Protein AF-A0A2S6QU63-F1 (afdb_monomer_lite)

Secondary structure (DSSP, 8-state):
-HHHHHHHHHHHTTSTTGGGGGGGGG---HHHHHHHHHHTTTTS-HHHHHHHHHHHHHHHHHHHHHHHHHS--S--HHHHHHHHHHHHHHHHHHHHT---HHHHHHHHHHHHHHHHHTTS-THHHHHHHHHHS--S-SS-HHHHHHHHHHHHHHHHTT--TTPPTT-SHHHHHHHHHHHHHHHHHS-HHHHHHHHHHHHIIIIIHHHHHHHHS-----HHHHHHHHH-HHHHHHHHIIIIIHHHHHHHHHHHHHHTTS--PPTT--HHHHHHHHHHTT--HHHHHHHHHHHTTT-GGGHHHHHHHHHHHHHHHHHHHHHHHHHH---TT--

Foldseek 3Di:
DVQLLVLLCVLCVVPPLLNLLSLLQQAADLVVLVVLVVVCVQQDDVLLNVVLNVVRVVSVVVSLVCCQPSLFADFDVVLVVVLVVLLVVLQVCLVVVPQDLVSLVVSLVSSLVSSNVRRTDSVVSVVSSLVSFHQDAQADPVRLVVQLVVLVVVLVVVDDPPDDQPPDPVSVVSVVSNVVSVVRRGGSSVVCCVVVVVCCSPPVVVVLCVVQLDADPDPVLVVLLVPDSLLVSSLCSLQPRQLVVQLVVQVVCVVVVVDDRPPPDDSLSSSLSSLSRSLRRSVSSVSLCSSCVVPVSCNNSNSNSNVVNNVVSSVVSSVSSVVPGDRPPPD

Sequence (331 aa):
MIVPVFIYWCFTRQTPGALNGWAIPMATDTAFAIGVLAILASRVSISVGVFLTALAIFDDIGAIVIVAFFYGGDLNLSMLLCAALVVVIMYAFNIVGLRQSWFFGISAILLWLCVHESGLHATLAGLLAALTIPAKTRISQTGLVTTMRSLLLSFEQRIKLDGKILESHEQHVLTEDMKLSVRAASTPLQRWEESLINPIAIVVLPLFVLFNAGVSFSGEALELAFDSSVTWGIFAGLVIGKPLGIVLFCAIGMWSRIGVLPAHISKSEVVAVGFLAGIGFTMSTFITSLSFEYYPEHIEPAKLGVLLASFTAAMIALGFLSLTSRNPNVN

Radius of gyration: 24.27 Å; chains: 1; bounding box: 57×61×76 Å

Structure (mmCIF, N/CA/C/O backbone):
data_AF-A0A2S6QU63-F1
#
_entry.id   AF-A0A2S6QU63-F1
#
loop_
_atom_site.group_PDB
_atom_site.id
_atom_site.type_symbol
_atom_site.label_atom_id
_atom_site.label_alt_id
_atom_site.label_comp_id
_atom_site.label_asym_id
_atom_site.label_entity_id
_atom_site.label_seq_id
_atom_site.pdbx_PDB_ins_code
_atom_site.Cartn_x
_atom_site.Cartn_y
_atom_site.Cartn_z
_atom_site.occupancy
_atom_site.B_iso_or_equiv
_atom_site.auth_seq_id
_atom_site.auth_comp_id
_atom_site.auth_asym_id
_atom_site.auth_atom_id
_atom_site.pdbx_PDB_model_num
ATOM 1 N N . MET A 1 1 ? -3.492 3.423 -11.282 1.00 91.69 1 MET A N 1
ATOM 2 C CA . MET A 1 1 ? -2.930 2.149 -11.795 1.00 91.69 1 MET A CA 1
ATOM 3 C C . MET A 1 1 ? -2.661 2.103 -13.303 1.00 91.69 1 MET A C 1
ATOM 5 O O . MET A 1 1 ? -1.503 2.025 -13.678 1.00 91.69 1 MET A O 1
ATOM 9 N N . ILE A 1 2 ? -3.679 2.159 -14.174 1.00 95.25 2 ILE A N 1
ATOM 10 C CA . ILE A 1 2 ? -3.536 1.838 -15.617 1.00 95.25 2 ILE A CA 1
ATOM 11 C C . ILE A 1 2 ? -2.566 2.768 -16.367 1.00 95.25 2 ILE A C 1
ATOM 13 O O . ILE A 1 2 ? -1.738 2.306 -17.145 1.00 95.25 2 ILE A O 1
ATOM 17 N N . VAL A 1 3 ? -2.657 4.080 -16.137 1.00 97.62 3 VAL A N 1
ATOM 18 C CA . VAL A 1 3 ? -1.831 5.073 -16.848 1.00 97.62 3 VAL A CA 1
ATOM 19 C C . VAL A 1 3 ? -0.324 4.881 -16.592 1.00 97.62 3 VAL A C 1
ATOM 21 O O . VAL A 1 3 ? 0.410 4.792 -17.572 1.00 97.62 3 VAL A O 1
ATOM 24 N N . PRO A 1 4 ? 0.157 4.752 -15.336 1.00 97.19 4 PRO A N 1
ATOM 25 C CA . PRO A 1 4 ? 1.556 4.411 -15.057 1.00 97.19 4 PRO A CA 1
ATOM 26 C C . PRO A 1 4 ? 2.057 3.160 -15.786 1.00 97.19 4 PRO A C 1
ATOM 28 O O . PRO A 1 4 ? 3.129 3.189 -16.386 1.00 97.19 4 PRO A O 1
ATOM 31 N N . VAL A 1 5 ? 1.258 2.087 -15.774 1.00 96.69 5 VAL A N 1
ATOM 32 C CA . VAL A 1 5 ? 1.575 0.811 -16.436 1.00 96.69 5 VAL A CA 1
ATOM 33 C C . VAL A 1 5 ? 1.719 1.003 -17.945 1.00 96.69 5 VAL A C 1
ATOM 35 O O . VAL A 1 5 ? 2.679 0.531 -18.549 1.00 96.69 5 VAL A O 1
ATOM 38 N N . PHE A 1 6 ? 0.786 1.733 -18.558 1.00 97.50 6 PHE A N 1
ATOM 39 C CA . PHE A 1 6 ? 0.821 2.012 -19.990 1.00 97.50 6 PHE A CA 1
ATOM 40 C C . PHE A 1 6 ? 2.048 2.841 -20.389 1.00 97.50 6 PHE A C 1
ATOM 42 O O . PHE A 1 6 ? 2.696 2.545 -21.392 1.00 97.50 6 PHE A O 1
ATOM 49 N N . ILE A 1 7 ? 2.399 3.856 -19.592 1.00 97.88 7 ILE A N 1
ATOM 50 C CA . ILE A 1 7 ? 3.605 4.656 -19.831 1.00 97.88 7 ILE A CA 1
ATOM 51 C C . ILE A 1 7 ? 4.848 3.775 -19.742 1.00 97.88 7 ILE A C 1
ATOM 53 O O . ILE A 1 7 ? 5.662 3.806 -20.657 1.00 97.88 7 ILE A O 1
ATOM 57 N N . TYR A 1 8 ? 4.971 2.947 -18.706 1.00 98.06 8 TYR A N 1
ATOM 58 C CA . TYR A 1 8 ? 6.094 2.021 -18.579 1.00 98.06 8 TYR A CA 1
ATOM 59 C C . TYR A 1 8 ? 6.224 1.088 -19.783 1.00 98.06 8 TYR A C 1
ATOM 61 O O . TYR A 1 8 ? 7.301 0.981 -20.366 1.00 98.06 8 TYR A O 1
ATOM 69 N N . TRP A 1 9 ? 5.113 0.479 -20.202 1.00 97.31 9 TRP A N 1
ATOM 70 C CA . TRP A 1 9 ? 5.078 -0.415 -21.356 1.00 97.31 9 TRP A CA 1
ATOM 71 C C . TRP A 1 9 ? 5.607 0.256 -22.634 1.00 97.31 9 TRP A C 1
ATOM 73 O O . TRP A 1 9 ? 6.370 -0.352 -23.386 1.00 97.31 9 TRP A O 1
ATOM 83 N N . CYS A 1 10 ? 5.269 1.529 -22.868 1.00 97.38 10 CYS A N 1
ATOM 84 C CA . CYS A 1 10 ? 5.765 2.279 -24.025 1.00 97.38 10 CYS A CA 1
ATOM 85 C C . CYS A 1 10 ? 7.298 2.399 -24.057 1.00 97.38 10 CYS A C 1
ATOM 87 O O . CYS A 1 10 ? 7.877 2.364 -25.146 1.00 97.38 10 CYS A O 1
ATOM 89 N N . PHE A 1 11 ? 7.942 2.518 -22.893 1.00 96.75 11 PHE A N 1
ATOM 90 C CA . PHE A 1 11 ? 9.400 2.610 -22.771 1.00 96.75 11 PHE A CA 1
ATOM 91 C C . PHE A 1 11 ? 10.083 1.243 -22.892 1.00 96.75 11 PHE A C 1
ATOM 93 O O . PHE A 1 11 ? 11.156 1.150 -23.480 1.00 96.75 11 PHE A O 1
ATOM 100 N N . THR A 1 12 ? 9.470 0.178 -22.371 1.00 96.12 12 THR A N 1
ATOM 101 C CA . THR A 1 12 ? 10.141 -1.121 -22.197 1.00 96.12 12 THR A CA 1
ATOM 102 C C . THR A 1 12 ? 9.821 -2.165 -23.262 1.00 96.12 12 THR A C 1
ATOM 104 O O . THR A 1 12 ? 10.488 -3.194 -23.322 1.00 96.12 12 THR A O 1
ATOM 107 N N . ARG A 1 13 ? 8.868 -1.906 -24.167 1.00 94.38 13 ARG A N 1
ATOM 108 C CA . ARG A 1 13 ? 8.425 -2.854 -25.214 1.00 94.38 13 ARG A CA 1
ATOM 109 C C . ARG A 1 13 ? 9.515 -3.418 -26.138 1.00 94.38 13 ARG A C 1
ATOM 111 O O . ARG A 1 13 ? 9.268 -4.423 -26.793 1.00 94.38 13 ARG A O 1
ATOM 118 N N . GLN A 1 14 ? 10.674 -2.766 -26.247 1.00 93.06 14 GLN A N 1
ATOM 119 C CA . GLN A 1 14 ? 11.795 -3.218 -27.090 1.00 93.06 14 GLN A CA 1
ATOM 120 C C . GLN A 1 14 ? 12.907 -3.918 -26.296 1.00 93.06 14 GLN A C 1
ATOM 122 O O . GLN A 1 14 ? 13.831 -4.460 -26.896 1.00 93.06 14 GLN A O 1
ATOM 127 N N . THR A 1 15 ? 12.832 -3.917 -24.965 1.00 93.50 15 THR A N 1
ATOM 128 C CA . THR A 1 15 ? 13.883 -4.444 -24.094 1.00 93.50 15 THR A CA 1
ATOM 129 C C . THR A 1 15 ? 13.515 -5.856 -23.626 1.00 93.50 15 THR A C 1
ATOM 131 O O . THR A 1 15 ? 12.461 -6.035 -23.009 1.00 93.50 15 THR A O 1
ATOM 134 N N . PRO A 1 16 ? 14.347 -6.878 -23.901 1.00 92.56 16 PRO A N 1
ATOM 135 C CA . PRO A 1 16 ? 14.092 -8.248 -23.456 1.00 92.56 16 PRO A CA 1
ATOM 136 C C . PRO A 1 16 ? 13.944 -8.342 -21.933 1.00 92.56 16 PRO A C 1
ATOM 138 O O . PRO A 1 16 ? 14.691 -7.699 -21.200 1.00 92.56 16 PRO A O 1
ATOM 141 N N . GLY A 1 17 ? 12.966 -9.113 -21.451 1.00 91.81 17 GLY A N 1
ATOM 142 C CA . GLY A 1 17 ? 12.716 -9.319 -20.014 1.00 91.81 17 GLY A CA 1
ATOM 143 C C . GLY A 1 17 ? 12.094 -8.125 -19.274 1.00 91.81 17 GLY A C 1
ATOM 144 O O . GLY A 1 17 ? 11.400 -8.318 -18.279 1.00 91.81 17 GLY A O 1
ATOM 145 N N . ALA A 1 18 ? 12.243 -6.903 -19.793 1.00 94.88 18 ALA A N 1
ATOM 146 C CA . ALA A 1 18 ? 11.780 -5.679 -19.146 1.00 94.88 18 ALA A CA 1
ATOM 147 C C . ALA A 1 18 ? 10.256 -5.625 -18.964 1.00 94.88 18 ALA A C 1
ATOM 149 O O . ALA A 1 18 ? 9.776 -5.102 -17.970 1.00 94.88 18 ALA A O 1
ATOM 150 N N . LEU A 1 19 ? 9.469 -6.208 -19.873 1.00 94.81 19 LEU A N 1
ATOM 151 C CA . LEU A 1 19 ? 8.003 -6.183 -19.773 1.00 94.81 19 LEU A CA 1
ATOM 152 C C . LEU A 1 19 ? 7.454 -6.819 -18.487 1.00 94.81 19 LEU A C 1
ATOM 154 O O . LEU A 1 19 ? 6.351 -6.466 -18.076 1.00 94.81 19 LEU A O 1
ATOM 158 N N . ASN A 1 20 ? 8.216 -7.688 -17.818 1.00 93.88 20 ASN A N 1
ATOM 159 C CA . ASN A 1 20 ? 7.801 -8.272 -16.545 1.00 93.88 20 ASN A CA 1
ATOM 160 C C . ASN A 1 20 ? 7.690 -7.230 -15.428 1.00 93.88 20 ASN A C 1
ATOM 162 O O . ASN A 1 20 ? 6.898 -7.416 -14.516 1.00 93.88 20 ASN A O 1
ATOM 166 N N . GLY A 1 21 ? 8.378 -6.089 -15.516 1.00 94.56 21 GLY A N 1
ATOM 167 C CA . GLY A 1 21 ? 8.291 -5.008 -14.529 1.00 94.56 21 GLY A CA 1
ATOM 168 C C . GLY A 1 21 ? 7.059 -4.105 -14.647 1.00 94.56 21 GLY A C 1
ATOM 169 O O . GLY A 1 21 ? 7.029 -3.036 -14.040 1.00 94.56 21 GLY A O 1
ATOM 170 N N . TRP A 1 22 ? 6.039 -4.483 -15.426 1.00 95.38 22 TRP A N 1
ATOM 171 C CA . TRP A 1 22 ? 4.892 -3.617 -15.725 1.00 95.38 22 TRP A CA 1
ATOM 172 C C . TRP A 1 22 ? 4.119 -3.139 -14.490 1.00 95.38 22 TRP A C 1
ATOM 174 O O . TRP A 1 22 ? 3.571 -2.037 -14.516 1.00 95.38 22 TRP A O 1
ATOM 184 N N . ALA A 1 23 ? 4.087 -3.926 -13.411 1.00 95.12 23 ALA A N 1
ATOM 185 C CA . ALA A 1 23 ? 3.382 -3.578 -12.179 1.00 95.12 23 ALA A CA 1
ATOM 186 C C . ALA A 1 23 ? 4.175 -2.628 -11.258 1.00 95.12 23 ALA A C 1
ATOM 188 O O . ALA A 1 23 ? 3.590 -2.026 -10.359 1.00 95.12 23 ALA A O 1
ATOM 189 N N . ILE A 1 24 ? 5.481 -2.435 -11.481 1.00 96.00 24 ILE A N 1
ATOM 190 C CA . ILE A 1 24 ? 6.353 -1.609 -10.624 1.00 96.00 24 ILE A CA 1
ATOM 191 C C . ILE A 1 24 ? 5.842 -0.161 -10.454 1.00 96.00 24 ILE A C 1
ATOM 193 O O . ILE A 1 24 ? 5.695 0.282 -9.310 1.00 96.00 24 ILE A O 1
ATOM 197 N N . PRO A 1 25 ? 5.524 0.601 -11.523 1.00 96.19 25 PRO A N 1
ATOM 198 C CA . PRO A 1 25 ? 5.072 1.995 -11.406 1.00 96.19 25 PRO A CA 1
ATOM 199 C C . PRO A 1 25 ? 3.609 2.126 -10.947 1.00 96.19 25 PRO A C 1
ATOM 201 O O . PRO A 1 25 ? 3.054 3.225 -10.887 1.00 96.19 25 PRO A O 1
ATOM 204 N N . MET A 1 26 ? 2.939 1.005 -10.681 1.00 94.00 26 MET A N 1
ATOM 205 C CA . MET A 1 26 ? 1.547 0.985 -10.258 1.00 94.00 26 MET A CA 1
ATOM 206 C C . MET A 1 26 ? 1.390 1.226 -8.757 1.00 94.00 26 MET A C 1
ATOM 208 O O . MET A 1 26 ? 0.348 1.736 -8.348 1.00 94.00 26 MET A O 1
ATOM 212 N N . ALA A 1 27 ? 2.384 0.864 -7.950 1.00 92.00 27 ALA A N 1
ATOM 213 C CA . ALA A 1 27 ? 2.294 0.918 -6.497 1.00 92.00 27 ALA A CA 1
ATOM 214 C C . ALA A 1 27 ? 2.568 2.315 -5.922 1.00 92.00 27 ALA A C 1
ATOM 216 O O . ALA A 1 27 ? 3.154 3.171 -6.587 1.00 92.00 27 ALA A O 1
ATOM 217 N N . THR A 1 28 ? 2.110 2.530 -4.691 1.00 94.50 28 THR A N 1
ATOM 218 C CA . THR A 1 28 ? 2.346 3.739 -3.898 1.00 94.50 28 THR A CA 1
ATOM 219 C C . THR A 1 28 ? 2.851 3.309 -2.526 1.00 94.50 28 THR A C 1
ATOM 221 O O . THR A 1 28 ? 2.258 2.453 -1.893 1.00 94.50 28 THR A O 1
ATOM 224 N N . ASP A 1 29 ? 3.910 3.918 -2.016 1.00 93.44 29 ASP A N 1
ATOM 225 C CA . ASP A 1 29 ? 4.321 3.767 -0.626 1.00 93.44 29 ASP A CA 1
ATOM 226 C C . ASP A 1 29 ? 3.486 4.699 0.258 1.00 93.44 29 ASP A C 1
ATOM 228 O O . ASP A 1 29 ? 3.797 5.883 0.433 1.00 93.44 29 ASP A O 1
ATOM 232 N N . THR A 1 30 ? 2.409 4.151 0.819 1.00 90.69 30 THR A N 1
ATOM 233 C CA . THR A 1 30 ? 1.499 4.871 1.714 1.00 90.69 30 THR A CA 1
ATOM 234 C C . THR A 1 30 ? 2.234 5.518 2.896 1.00 90.69 30 THR A C 1
ATOM 236 O O . THR A 1 30 ? 1.945 6.663 3.251 1.00 90.69 30 THR A O 1
ATOM 239 N N . ALA A 1 31 ? 3.205 4.825 3.499 1.00 89.00 31 ALA A N 1
ATOM 240 C CA . ALA A 1 31 ? 3.895 5.314 4.690 1.00 89.00 31 ALA A CA 1
ATOM 241 C C . ALA A 1 31 ? 4.774 6.526 4.366 1.00 89.00 31 ALA A C 1
ATOM 243 O O . ALA A 1 31 ? 4.723 7.535 5.074 1.00 89.00 31 ALA A O 1
ATOM 244 N N . PHE A 1 32 ? 5.537 6.462 3.273 1.00 90.38 32 PHE A N 1
ATOM 245 C CA . PHE A 1 32 ? 6.383 7.580 2.864 1.00 90.38 32 PHE A CA 1
ATOM 246 C C . PHE A 1 32 ? 5.558 8.748 2.315 1.00 90.38 32 PHE A C 1
ATOM 248 O O . PHE A 1 32 ? 5.843 9.900 2.639 1.00 90.38 32 PHE A O 1
ATOM 255 N N . ALA A 1 33 ? 4.491 8.480 1.557 1.00 93.06 33 ALA A N 1
ATOM 256 C CA . ALA A 1 33 ? 3.599 9.519 1.048 1.00 93.06 33 ALA A CA 1
ATOM 257 C C . ALA A 1 33 ? 2.911 10.300 2.182 1.00 93.06 33 ALA A C 1
ATOM 259 O O . ALA A 1 33 ? 2.900 11.535 2.167 1.00 93.06 33 ALA A O 1
ATOM 260 N N . ILE A 1 34 ? 2.400 9.603 3.205 1.00 91.12 34 ILE A N 1
ATOM 261 C CA . ILE A 1 34 ? 1.850 10.237 4.413 1.00 91.12 34 ILE A CA 1
ATOM 262 C C . ILE A 1 34 ? 2.956 10.933 5.215 1.00 91.12 34 ILE A C 1
ATOM 264 O O . ILE A 1 34 ? 2.731 12.028 5.724 1.00 91.12 34 ILE A O 1
ATOM 268 N N . GLY A 1 35 ? 4.159 10.357 5.295 1.00 90.75 35 GLY A N 1
ATOM 269 C CA . GLY A 1 35 ? 5.313 10.983 5.944 1.00 90.75 35 GLY A CA 1
ATOM 270 C C . GLY A 1 35 ? 5.685 12.333 5.321 1.00 90.75 35 GLY A C 1
ATOM 271 O O . GLY A 1 35 ? 5.844 13.319 6.038 1.00 90.75 35 GLY A O 1
ATOM 272 N N . VAL A 1 36 ? 5.741 12.414 3.988 1.00 91.94 36 VAL A N 1
ATOM 273 C CA . VAL A 1 36 ? 5.980 13.669 3.254 1.00 91.94 36 VAL A CA 1
ATOM 274 C C . VAL A 1 36 ? 4.830 14.655 3.466 1.00 91.94 36 VAL A C 1
ATOM 276 O O . VAL 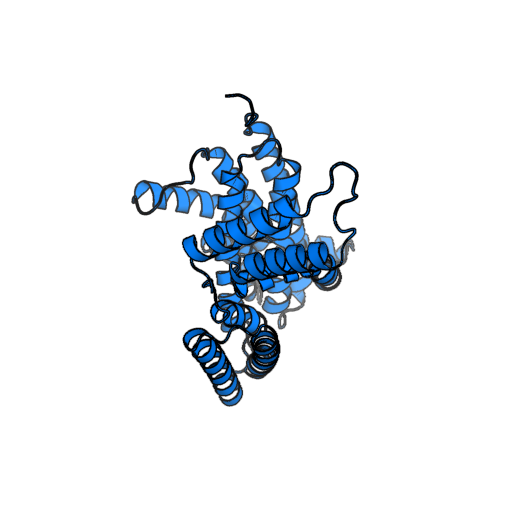A 1 36 ? 5.072 15.840 3.697 1.00 91.94 36 VAL A O 1
ATOM 279 N N . LEU A 1 37 ? 3.581 14.181 3.451 1.00 91.12 37 LEU A N 1
ATOM 280 C CA . LEU A 1 37 ? 2.415 15.013 3.753 1.00 91.12 37 LEU A CA 1
ATOM 281 C C . LEU A 1 37 ? 2.479 15.589 5.179 1.00 91.12 37 LEU A C 1
ATOM 283 O O . LEU A 1 37 ? 2.148 16.757 5.387 1.00 91.12 37 LEU A O 1
ATOM 287 N N . ALA A 1 38 ? 2.950 14.800 6.148 1.00 89.12 38 ALA A N 1
ATOM 288 C CA . ALA A 1 38 ? 3.058 15.193 7.549 1.00 89.12 38 ALA A CA 1
ATOM 289 C C . ALA A 1 38 ? 4.063 16.337 7.777 1.00 89.12 38 ALA A C 1
ATOM 291 O O . ALA A 1 38 ? 3.844 17.167 8.659 1.00 89.12 38 ALA A O 1
ATOM 292 N N . ILE A 1 39 ? 5.104 16.456 6.941 1.00 89.25 39 ILE A N 1
ATOM 293 C CA . ILE A 1 39 ? 6.040 17.600 6.965 1.00 89.25 39 ILE A CA 1
ATOM 294 C C . ILE A 1 39 ? 5.290 18.925 6.740 1.00 89.25 39 ILE A C 1
ATOM 296 O O . ILE A 1 39 ? 5.656 19.960 7.296 1.00 89.25 39 ILE A O 1
ATOM 300 N N . LEU A 1 40 ? 4.204 18.895 5.961 1.00 84.12 40 LEU A N 1
ATOM 301 C CA . LEU A 1 40 ? 3.345 20.043 5.668 1.00 84.12 40 LEU A CA 1
ATOM 302 C C . LEU A 1 40 ? 1.983 19.957 6.382 1.00 84.12 40 LEU A C 1
ATOM 304 O O . LEU A 1 40 ? 1.037 20.628 5.971 1.00 84.12 40 LEU A O 1
ATOM 308 N N . ALA A 1 41 ? 1.863 19.181 7.466 1.00 77.00 41 ALA A N 1
ATOM 309 C CA . ALA A 1 41 ? 0.584 18.937 8.147 1.00 77.00 41 ALA A CA 1
ATOM 310 C C . ALA A 1 41 ? -0.134 20.219 8.604 1.00 77.00 41 ALA A C 1
ATOM 312 O O . ALA A 1 41 ? -1.357 20.285 8.573 1.00 77.00 41 ALA A O 1
ATOM 313 N N . SER A 1 42 ? 0.608 21.264 8.986 1.00 77.19 42 SER A N 1
ATOM 314 C CA . SER A 1 42 ? 0.037 22.559 9.397 1.00 77.19 42 SER A CA 1
ATOM 315 C C . SER A 1 42 ? -0.548 23.378 8.242 1.00 77.19 42 SER A C 1
ATOM 317 O O . SER A 1 42 ? -1.205 24.392 8.460 1.00 77.19 42 SER A O 1
ATOM 319 N N . ARG A 1 43 ? -0.276 22.959 7.009 1.00 76.69 43 ARG A N 1
ATOM 320 C CA . ARG A 1 43 ? -0.573 23.663 5.766 1.00 76.69 43 ARG A CA 1
ATOM 321 C C . ARG A 1 43 ? -1.622 22.923 4.939 1.00 76.69 43 ARG A C 1
ATOM 323 O O . ARG A 1 43 ? -2.362 23.546 4.183 1.00 76.69 43 ARG A O 1
ATOM 330 N N . VAL A 1 44 ? -1.727 21.613 5.075 1.00 82.38 44 VAL A N 1
ATOM 331 C CA . VAL A 1 44 ? -2.622 20.818 4.238 1.00 82.38 44 VAL A CA 1
ATOM 332 C C . VAL A 1 44 ? -3.898 20.453 4.994 1.00 82.38 44 VAL A C 1
ATOM 334 O O . VAL A 1 44 ? -3.865 20.159 6.186 1.00 82.38 44 VAL A O 1
ATOM 337 N N . SER A 1 45 ? -5.043 20.484 4.307 1.00 83.69 45 SER A N 1
ATOM 338 C CA . SER A 1 45 ? -6.315 20.080 4.907 1.00 83.69 45 SER A CA 1
ATOM 339 C C . SER A 1 45 ? -6.343 18.578 5.214 1.00 83.69 45 SER A C 1
ATOM 341 O O . SER A 1 45 ? -5.764 17.758 4.498 1.00 83.69 45 SER A O 1
ATOM 343 N N . ILE A 1 46 ? -7.087 18.195 6.255 1.00 85.81 46 ILE A N 1
ATOM 344 C CA . ILE A 1 46 ? -7.288 16.784 6.631 1.00 85.81 46 ILE A CA 1
ATOM 345 C C . ILE A 1 46 ? -7.880 15.985 5.457 1.00 85.81 46 ILE A C 1
ATOM 347 O O . ILE A 1 46 ? -7.519 14.827 5.249 1.00 85.81 46 ILE A O 1
ATOM 351 N N . SER A 1 47 ? -8.730 16.618 4.640 1.00 89.44 47 SER A N 1
ATOM 352 C CA . SER A 1 47 ? -9.341 16.017 3.452 1.00 89.44 47 SER A CA 1
ATOM 353 C C . SER A 1 47 ? -8.315 15.459 2.463 1.00 89.44 47 SER A C 1
ATOM 355 O O . SER A 1 47 ? -8.542 14.391 1.899 1.00 89.44 47 SER A O 1
ATOM 357 N N . VAL A 1 48 ? -7.176 16.134 2.269 1.00 89.62 48 VAL A N 1
ATOM 358 C CA . VAL A 1 48 ? -6.100 15.657 1.383 1.00 89.62 48 VAL A CA 1
ATOM 359 C C . VAL A 1 48 ? -5.470 14.380 1.928 1.00 89.62 48 VAL A C 1
ATOM 361 O O . VAL A 1 48 ? -5.244 13.446 1.164 1.00 89.62 48 VAL A O 1
ATOM 364 N N . GLY A 1 49 ? -5.244 14.310 3.244 1.00 90.31 49 GLY A N 1
ATOM 365 C CA . GLY A 1 49 ? -4.759 13.097 3.901 1.00 90.31 49 GLY A CA 1
ATOM 366 C C . GLY A 1 49 ? -5.737 11.937 3.744 1.00 90.31 49 GLY A C 1
ATOM 367 O O . GLY A 1 49 ? -5.337 10.854 3.339 1.00 90.31 49 GLY A O 1
ATOM 368 N N . VAL A 1 50 ? -7.034 12.178 3.961 1.00 90.44 50 VAL A N 1
ATOM 369 C CA . VAL A 1 50 ? -8.079 11.161 3.753 1.00 90.44 50 VAL A CA 1
ATOM 370 C C . VAL A 1 50 ? -8.105 10.677 2.300 1.00 90.44 50 VAL A C 1
ATOM 372 O O . VAL A 1 50 ? -8.186 9.473 2.058 1.00 90.44 50 VAL A O 1
ATOM 375 N N . PHE A 1 51 ? -8.005 11.592 1.332 1.00 92.25 51 PHE A N 1
ATOM 376 C CA . PHE A 1 51 ? -7.991 11.245 -0.088 1.00 92.25 51 PHE A CA 1
ATOM 377 C C . PHE A 1 51 ? -6.756 10.421 -0.476 1.00 92.25 51 PHE A C 1
ATOM 379 O O . PHE A 1 51 ? -6.902 9.386 -1.125 1.00 92.25 51 PHE A O 1
ATOM 386 N N . LEU A 1 52 ? -5.563 10.844 -0.045 1.00 93.38 52 LEU A N 1
ATOM 387 C CA . LEU A 1 52 ? -4.311 10.128 -0.291 1.00 93.38 52 LEU A CA 1
ATOM 388 C C . LEU A 1 52 ? -4.340 8.729 0.326 1.00 93.38 52 LEU A C 1
ATOM 390 O O . LEU A 1 52 ? -4.030 7.764 -0.363 1.00 93.38 52 LEU A O 1
ATOM 394 N N . THR A 1 53 ? -4.745 8.610 1.591 1.00 92.06 53 THR A N 1
ATOM 395 C CA . THR A 1 53 ? -4.810 7.320 2.286 1.00 92.06 53 THR A CA 1
ATOM 396 C C . THR A 1 53 ? -5.796 6.377 1.606 1.00 92.06 53 THR A C 1
ATOM 398 O O . THR A 1 53 ? -5.470 5.218 1.380 1.00 92.06 53 THR A O 1
ATOM 401 N N . ALA A 1 54 ? -6.981 6.860 1.218 1.00 92.56 54 ALA A N 1
ATOM 402 C CA . ALA A 1 54 ? -7.949 6.036 0.498 1.00 92.56 54 ALA A CA 1
ATOM 403 C C . ALA A 1 54 ? -7.387 5.550 -0.847 1.00 92.56 54 ALA A C 1
ATOM 405 O O . ALA A 1 54 ? -7.444 4.358 -1.141 1.00 92.56 54 ALA A O 1
ATOM 406 N N . LEU A 1 55 ? -6.813 6.459 -1.642 1.00 92.25 55 LEU A N 1
ATOM 407 C CA . LEU A 1 55 ? -6.189 6.125 -2.921 1.00 92.25 55 LEU A CA 1
ATOM 408 C C . LEU A 1 55 ? -5.077 5.084 -2.750 1.00 92.25 55 LEU A C 1
ATOM 410 O O . LEU A 1 55 ? -5.044 4.104 -3.488 1.00 92.25 55 LEU A O 1
ATOM 414 N N . ALA A 1 56 ? -4.191 5.294 -1.778 1.00 92.25 56 ALA A N 1
ATOM 415 C CA . ALA A 1 56 ? -3.041 4.435 -1.557 1.00 92.25 56 ALA A CA 1
ATOM 416 C C . ALA A 1 56 ? -3.458 3.040 -1.061 1.00 92.25 56 ALA A C 1
ATOM 418 O O . ALA A 1 56 ? -2.956 2.054 -1.581 1.00 92.25 56 ALA A O 1
ATOM 419 N N . ILE A 1 57 ? -4.473 2.932 -0.191 1.00 90.31 57 ILE A N 1
ATOM 420 C CA . ILE A 1 57 ? -5.039 1.634 0.220 1.00 90.31 57 ILE A CA 1
ATOM 421 C C . ILE A 1 57 ? -5.597 0.859 -0.983 1.00 90.31 57 ILE A C 1
ATOM 423 O O . ILE A 1 57 ? -5.341 -0.337 -1.116 1.00 90.31 57 ILE A O 1
ATOM 427 N N . PHE A 1 58 ? -6.367 1.511 -1.862 1.00 91.56 58 PHE A N 1
ATOM 428 C CA . PHE A 1 58 ? -6.898 0.842 -3.056 1.00 91.56 58 PHE A CA 1
ATOM 429 C C . PHE A 1 58 ? -5.784 0.428 -4.021 1.00 91.56 58 PHE A C 1
ATOM 431 O O . PHE A 1 58 ? -5.830 -0.683 -4.556 1.00 91.56 58 PHE A O 1
ATOM 438 N N . ASP A 1 59 ? -4.787 1.294 -4.220 1.00 92.00 59 ASP A N 1
ATOM 439 C CA . ASP A 1 59 ? -3.633 0.977 -5.055 1.00 92.00 59 ASP A CA 1
ATOM 440 C C . ASP A 1 59 ? -2.817 -0.196 -4.459 1.00 92.00 59 ASP A C 1
ATOM 442 O O . ASP A 1 59 ? -2.416 -1.098 -5.192 1.00 92.00 59 ASP A O 1
ATOM 446 N N . ASP A 1 60 ? -2.633 -0.252 -3.138 1.00 89.50 60 ASP A N 1
ATOM 447 C CA . ASP A 1 60 ? -1.888 -1.316 -2.454 1.00 89.50 60 ASP A CA 1
ATOM 448 C C . ASP A 1 60 ? -2.622 -2.659 -2.508 1.00 89.50 60 ASP A C 1
ATOM 450 O O . ASP A 1 60 ? -2.017 -3.686 -2.821 1.00 89.50 60 ASP A O 1
ATOM 454 N N . ILE A 1 61 ? -3.941 -2.672 -2.283 1.00 91.06 61 ILE A N 1
ATOM 455 C CA . ILE A 1 61 ? -4.753 -3.890 -2.428 1.00 91.06 61 ILE A CA 1
ATOM 456 C C . ILE A 1 61 ? -4.682 -4.402 -3.870 1.00 91.06 61 ILE A C 1
ATOM 458 O O . ILE A 1 61 ? -4.464 -5.595 -4.090 1.0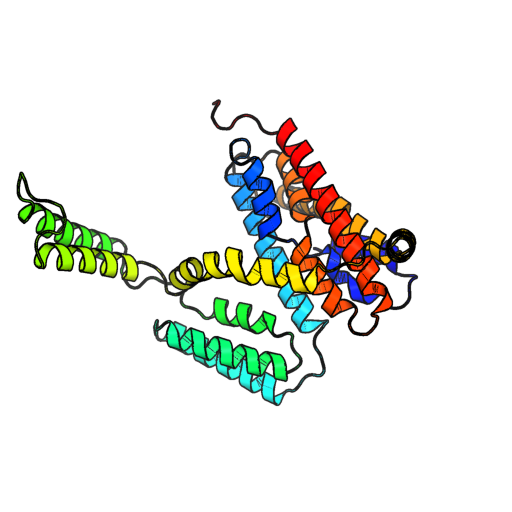0 91.06 61 ILE A O 1
ATOM 462 N N . GLY A 1 62 ? -4.834 -3.515 -4.859 1.00 91.75 62 GLY A N 1
ATOM 463 C CA . GLY A 1 62 ? -4.742 -3.906 -6.264 1.00 91.75 62 GLY A CA 1
ATOM 464 C C . GLY A 1 62 ? -3.348 -4.422 -6.636 1.00 91.75 62 GLY A C 1
ATOM 465 O O . GLY A 1 62 ? -3.241 -5.412 -7.359 1.00 91.75 62 GLY A O 1
ATOM 466 N N . ALA A 1 63 ? -2.286 -3.817 -6.096 1.00 89.88 63 ALA A N 1
ATOM 467 C CA . ALA A 1 63 ? -0.915 -4.285 -6.270 1.00 89.88 63 ALA A CA 1
ATOM 468 C C . ALA A 1 63 ? -0.694 -5.672 -5.667 1.00 89.88 63 ALA A C 1
ATOM 470 O O . ALA A 1 63 ? -0.176 -6.542 -6.358 1.00 89.88 63 ALA A O 1
ATOM 471 N N . ILE A 1 64 ? -1.145 -5.919 -4.435 1.00 89.94 64 ILE A N 1
ATOM 472 C CA . ILE A 1 64 ? -1.043 -7.235 -3.783 1.00 89.94 64 ILE A CA 1
ATOM 473 C C . ILE A 1 64 ? -1.758 -8.311 -4.604 1.00 89.94 64 ILE A C 1
ATOM 475 O O . ILE A 1 64 ? -1.213 -9.396 -4.802 1.00 89.94 64 ILE A O 1
ATOM 479 N N . VAL A 1 65 ? -2.959 -8.015 -5.110 1.00 91.19 65 VAL A N 1
ATOM 480 C CA . VAL A 1 65 ? -3.718 -8.954 -5.947 1.00 91.19 65 VAL A CA 1
ATOM 481 C C . VAL A 1 65 ? -2.973 -9.246 -7.250 1.00 91.19 65 VAL A C 1
ATOM 483 O O . VAL A 1 65 ? -2.802 -10.408 -7.605 1.00 91.19 65 VAL A O 1
ATOM 486 N N . ILE A 1 66 ? -2.480 -8.217 -7.943 1.00 90.69 66 ILE A N 1
ATOM 487 C CA . ILE A 1 66 ? -1.703 -8.393 -9.178 1.00 90.69 66 ILE A CA 1
ATOM 488 C C . ILE A 1 66 ? -0.434 -9.208 -8.915 1.00 90.69 66 ILE A C 1
ATOM 490 O O . ILE A 1 66 ? -0.158 -10.158 -9.644 1.00 90.69 66 ILE A O 1
ATOM 494 N N . VAL A 1 67 ? 0.296 -8.891 -7.846 1.00 87.94 67 VAL A N 1
ATOM 495 C CA . VAL A 1 67 ? 1.496 -9.626 -7.439 1.00 87.94 67 VAL A CA 1
ATOM 496 C C . VAL A 1 67 ? 1.187 -11.105 -7.221 1.00 87.94 67 VAL A C 1
ATOM 498 O O . VAL A 1 67 ? 1.882 -11.964 -7.756 1.00 87.94 67 VAL A O 1
ATOM 501 N N . ALA A 1 68 ? 0.112 -11.404 -6.493 1.00 87.62 68 ALA A N 1
ATOM 502 C CA . ALA A 1 68 ? -0.248 -12.773 -6.157 1.00 87.62 68 ALA A CA 1
ATOM 503 C C . ALA A 1 68 ? -0.570 -13.644 -7.379 1.00 87.62 68 ALA A C 1
ATOM 505 O O . ALA A 1 68 ? -0.244 -14.827 -7.361 1.00 87.62 68 ALA A O 1
ATOM 506 N N . PHE A 1 69 ? -1.195 -13.079 -8.418 1.00 85.31 69 PHE A N 1
ATOM 507 C CA . PHE A 1 69 ? -1.615 -13.836 -9.603 1.00 85.31 69 PHE A CA 1
ATOM 508 C C . PHE A 1 69 ? -0.590 -13.852 -10.742 1.00 85.31 69 PHE A C 1
ATOM 510 O O . PHE A 1 69 ? -0.551 -14.828 -11.485 1.00 85.31 69 PHE A O 1
ATOM 517 N N . PHE A 1 70 ? 0.205 -12.792 -10.912 1.00 87.62 70 PHE A N 1
ATOM 518 C CA . PHE A 1 70 ? 1.117 -12.655 -12.059 1.00 87.62 70 PHE A CA 1
ATOM 519 C C . PHE A 1 70 ? 2.578 -12.970 -11.741 1.00 87.62 70 PHE A C 1
ATOM 521 O O . PHE A 1 70 ? 3.337 -13.262 -12.659 1.00 87.62 70 PHE A O 1
ATOM 528 N N . TYR A 1 71 ? 2.964 -12.917 -10.466 1.00 84.38 71 TYR A N 1
ATOM 529 C CA . TYR A 1 71 ? 4.333 -13.168 -10.003 1.00 84.38 71 TYR A CA 1
ATOM 530 C C . TYR A 1 71 ? 4.377 -14.321 -8.990 1.00 84.38 71 TYR A C 1
ATOM 532 O O . TYR A 1 71 ? 5.278 -14.404 -8.158 1.00 84.38 71 TYR A O 1
ATOM 540 N N . GLY A 1 72 ? 3.356 -15.182 -9.022 1.00 80.69 72 GLY A N 1
ATOM 541 C CA . GLY A 1 72 ? 3.352 -16.460 -8.321 1.00 80.69 72 GLY A CA 1
ATOM 542 C C . GLY A 1 72 ? 4.133 -17.527 -9.093 1.00 80.69 72 GLY A C 1
ATOM 543 O O . GLY A 1 72 ? 4.337 -17.408 -10.301 1.00 80.69 72 GLY A O 1
ATOM 544 N N . GLY A 1 73 ? 4.555 -18.569 -8.383 1.00 81.38 73 GLY A N 1
ATOM 545 C CA . GLY A 1 73 ? 5.155 -19.771 -8.957 1.00 81.38 73 GLY A CA 1
ATOM 546 C C . GLY A 1 73 ? 4.115 -20.800 -9.410 1.00 81.38 73 GLY A C 1
ATOM 547 O O . GLY A 1 73 ? 2.922 -20.513 -9.536 1.00 81.38 73 GLY A O 1
ATOM 548 N N . ASP A 1 74 ? 4.578 -22.031 -9.628 1.00 85.56 74 ASP A N 1
ATOM 549 C CA . ASP A 1 74 ? 3.723 -23.143 -10.041 1.00 85.56 74 ASP A CA 1
ATOM 550 C C . ASP A 1 74 ? 2.635 -23.451 -9.007 1.00 85.56 74 ASP A C 1
ATOM 552 O O . ASP A 1 74 ? 2.892 -23.587 -7.808 1.00 85.56 74 ASP A O 1
ATOM 556 N N . LEU A 1 75 ? 1.396 -23.591 -9.487 1.00 90.50 75 LEU A N 1
ATOM 557 C CA . LEU A 1 75 ? 0.245 -23.763 -8.611 1.00 90.50 75 LEU A CA 1
ATOM 558 C C . LEU A 1 75 ? 0.175 -25.177 -8.035 1.00 90.50 75 LEU A C 1
ATOM 560 O O . LEU A 1 75 ? -0.095 -26.151 -8.742 1.00 90.50 75 LEU A O 1
ATOM 564 N N . ASN A 1 76 ? 0.289 -25.275 -6.713 1.00 93.94 76 ASN A N 1
ATOM 565 C CA . ASN A 1 76 ? -0.021 -26.495 -5.985 1.00 93.94 76 ASN A CA 1
ATOM 566 C C . ASN A 1 76 ? -1.483 -26.474 -5.520 1.00 93.94 76 ASN A C 1
ATOM 568 O O . ASN A 1 76 ? -1.836 -25.895 -4.488 1.00 93.94 76 ASN A O 1
ATOM 572 N N . LEU A 1 77 ? -2.343 -27.158 -6.282 1.00 93.75 77 LEU A N 1
ATOM 573 C CA . LEU A 1 77 ? -3.788 -27.201 -6.036 1.00 93.75 77 LEU A CA 1
ATOM 574 C C . LEU A 1 77 ? -4.142 -27.730 -4.636 1.00 93.75 77 LEU A C 1
ATOM 576 O O . LEU A 1 77 ? -5.123 -27.284 -4.045 1.00 93.75 77 LEU A O 1
ATOM 580 N N . SER A 1 78 ? -3.347 -28.655 -4.087 1.00 95.50 78 SER A N 1
ATOM 581 C CA . SER A 1 78 ? -3.600 -29.213 -2.752 1.00 95.50 78 SER A CA 1
ATOM 582 C C . SER A 1 78 ? -3.443 -28.155 -1.657 1.00 95.50 78 SER A C 1
ATOM 584 O O . SER A 1 78 ? -4.332 -27.989 -0.822 1.00 95.50 78 SER A O 1
ATOM 586 N N . MET A 1 79 ? -2.371 -27.363 -1.724 1.00 95.31 79 MET A N 1
ATOM 587 C CA . MET A 1 79 ? -2.113 -26.274 -0.783 1.00 95.31 79 MET A CA 1
ATOM 588 C C . MET A 1 79 ? -3.081 -25.111 -0.986 1.00 95.31 79 MET A C 1
ATOM 590 O O . MET A 1 79 ? -3.515 -24.499 -0.010 1.00 95.31 79 MET A O 1
ATOM 594 N N . LEU A 1 80 ? -3.513 -24.866 -2.227 1.00 94.50 80 LEU A N 1
ATOM 595 C CA . LEU A 1 80 ? -4.558 -23.889 -2.524 1.00 94.50 80 LEU A CA 1
ATOM 596 C C . LEU A 1 80 ? -5.900 -24.270 -1.874 1.00 94.50 80 LEU A C 1
ATOM 598 O O . LEU A 1 80 ? -6.565 -23.421 -1.281 1.00 94.50 80 LEU A O 1
ATOM 602 N N . LEU A 1 81 ? -6.286 -25.550 -1.936 1.00 96.44 81 LEU A N 1
ATOM 603 C CA . LEU A 1 81 ? -7.480 -26.058 -1.252 1.00 96.44 81 LEU A CA 1
ATOM 604 C C . LEU A 1 81 ? -7.351 -25.943 0.272 1.00 96.44 81 LEU A C 1
ATOM 606 O O . LEU A 1 81 ? -8.306 -25.533 0.931 1.00 96.44 81 LEU A O 1
ATOM 610 N N . CYS A 1 82 ? -6.175 -26.241 0.834 1.00 96.81 82 CYS A N 1
ATOM 611 C CA . CYS A 1 82 ? -5.895 -26.021 2.254 1.00 96.81 82 CYS A CA 1
ATOM 612 C C . CYS A 1 82 ? -6.039 -24.540 2.640 1.00 96.81 82 CYS A C 1
ATOM 614 O O . CYS A 1 82 ? -6.733 -24.232 3.609 1.00 96.81 82 CYS A O 1
ATOM 616 N N . ALA A 1 83 ? -5.460 -23.618 1.865 1.00 96.88 83 ALA A N 1
ATOM 617 C CA . ALA A 1 83 ? -5.587 -22.179 2.090 1.00 96.88 83 ALA A CA 1
ATOM 618 C C . ALA A 1 83 ? -7.057 -21.727 2.044 1.00 96.88 83 ALA A C 1
ATOM 620 O O . ALA A 1 83 ? -7.527 -21.038 2.952 1.00 96.88 83 ALA A O 1
ATOM 621 N N . ALA A 1 84 ? -7.813 -22.172 1.035 1.00 96.62 84 ALA A N 1
ATOM 622 C CA . ALA A 1 84 ? -9.239 -21.882 0.914 1.00 96.62 84 ALA A CA 1
ATOM 623 C C . ALA A 1 84 ? -10.037 -22.400 2.121 1.00 96.62 84 ALA A C 1
ATOM 625 O O . ALA A 1 84 ? -10.886 -21.686 2.655 1.00 96.62 84 ALA A O 1
ATOM 626 N N . LEU A 1 85 ? -9.736 -23.610 2.598 1.00 97.69 85 LEU A N 1
ATOM 627 C CA . LEU A 1 85 ? -10.374 -24.191 3.777 1.00 97.69 85 LEU A CA 1
ATOM 628 C C . LEU A 1 85 ? -10.082 -23.375 5.044 1.00 97.69 85 LEU A C 1
ATOM 630 O O . LEU A 1 85 ? -11.002 -23.113 5.819 1.00 97.69 85 LEU A O 1
ATOM 634 N N . VAL A 1 86 ? -8.845 -22.906 5.235 1.00 97.38 86 VAL A N 1
ATOM 635 C CA . VAL A 1 86 ? -8.491 -22.028 6.365 1.00 97.38 86 VAL A CA 1
ATOM 636 C C . VAL A 1 86 ? -9.284 -20.719 6.310 1.00 97.38 86 VAL A C 1
ATOM 638 O O . VAL A 1 86 ? -9.878 -20.330 7.316 1.00 97.38 86 VAL A O 1
ATOM 641 N N . VAL A 1 87 ? -9.381 -20.079 5.139 1.00 97.25 87 VAL A N 1
ATOM 642 C CA . VAL A 1 87 ? -10.188 -18.856 4.956 1.00 97.25 87 VAL A CA 1
ATOM 643 C C . VAL A 1 87 ? -11.660 -19.107 5.283 1.00 97.25 87 VAL A C 1
ATOM 645 O O . VAL A 1 87 ? -12.272 -18.316 6.001 1.00 97.25 87 VAL A O 1
ATOM 648 N N . VAL A 1 88 ? -12.230 -20.220 4.808 1.00 97.06 88 VAL A N 1
ATOM 649 C CA . VAL A 1 88 ? -13.624 -20.595 5.091 1.00 97.06 88 VAL A CA 1
ATOM 650 C C . VAL A 1 88 ? -13.850 -20.791 6.589 1.00 97.06 88 VAL A C 1
ATOM 652 O O . VAL A 1 88 ? -14.850 -20.305 7.115 1.00 97.06 88 VAL A O 1
ATOM 655 N N . ILE A 1 89 ? -12.923 -21.439 7.302 1.00 95.94 89 ILE A N 1
ATOM 656 C CA . ILE A 1 89 ? -13.016 -21.613 8.758 1.00 95.94 89 ILE A CA 1
ATOM 657 C C . ILE A 1 89 ? -12.951 -20.257 9.474 1.00 95.94 89 ILE A C 1
ATOM 659 O O . ILE A 1 89 ? -13.787 -19.983 10.338 1.00 95.94 89 ILE A O 1
ATOM 663 N N . MET A 1 90 ? -12.000 -19.389 9.110 1.00 95.62 90 MET A N 1
ATOM 664 C CA . MET A 1 90 ? -11.884 -18.047 9.695 1.00 95.62 90 MET A CA 1
ATOM 665 C C . MET A 1 90 ? -13.163 -17.231 9.473 1.00 95.62 90 MET A C 1
ATOM 667 O O . MET A 1 90 ? -13.676 -16.598 10.399 1.00 95.62 90 MET A O 1
ATOM 671 N N . TYR A 1 91 ? -13.720 -17.296 8.264 1.00 95.25 91 TYR A N 1
ATOM 672 C CA . TYR A 1 91 ? -14.966 -16.628 7.914 1.00 95.25 91 TYR A CA 1
ATOM 673 C C . TYR A 1 91 ? -16.174 -17.199 8.672 1.00 95.25 91 TYR A C 1
ATOM 675 O O . TYR A 1 91 ? -16.973 -16.440 9.224 1.00 95.25 91 TYR A O 1
ATOM 683 N N . ALA A 1 92 ? -16.286 -18.526 8.784 1.00 94.69 92 ALA A N 1
ATOM 684 C CA . ALA A 1 92 ? -17.335 -19.173 9.567 1.00 94.69 92 ALA A CA 1
ATOM 685 C C . ALA A 1 92 ? -17.278 -18.741 11.040 1.00 94.69 92 ALA A C 1
ATOM 687 O O . ALA A 1 92 ? -18.303 -18.404 11.630 1.00 94.69 92 ALA A O 1
ATOM 688 N N . PHE A 1 93 ? -16.082 -18.661 11.628 1.00 92.62 93 PHE A N 1
ATOM 689 C CA . PHE A 1 93 ? -15.900 -18.203 13.008 1.00 92.62 93 PHE A CA 1
ATOM 690 C C . PHE A 1 93 ? -16.257 -16.727 13.199 1.00 92.62 93 PHE A C 1
ATOM 692 O O . PHE A 1 93 ? -16.835 -16.369 14.230 1.00 92.62 93 PHE A O 1
ATOM 699 N N . ASN A 1 94 ? -15.986 -15.881 12.203 1.00 92.75 94 ASN A N 1
ATOM 700 C CA . ASN A 1 94 ? -16.448 -14.496 12.198 1.00 92.75 94 ASN A CA 1
ATOM 701 C C . ASN A 1 94 ? -17.985 -14.419 12.237 1.00 92.75 94 ASN A C 1
ATOM 703 O O . ASN A 1 94 ? -18.539 -13.699 13.070 1.00 92.75 94 ASN A O 1
ATOM 707 N N . ILE A 1 95 ? -18.679 -15.225 11.422 1.00 89.06 95 ILE A N 1
ATOM 708 C CA . ILE A 1 95 ? -20.152 -15.281 11.405 1.00 89.06 95 ILE A CA 1
ATOM 709 C C . ILE A 1 95 ? -20.715 -15.796 12.736 1.00 89.06 95 ILE A C 1
ATOM 711 O O . ILE A 1 95 ? -21.648 -15.199 13.270 1.00 89.06 95 ILE A O 1
ATOM 715 N N . VAL A 1 96 ? -20.135 -16.863 13.298 1.00 90.31 96 VAL A N 1
ATOM 716 C CA . VAL A 1 96 ? -20.539 -17.437 14.600 1.00 90.31 96 VAL A CA 1
ATOM 717 C C . VAL A 1 96 ? -20.302 -16.452 15.757 1.00 90.31 96 VAL A C 1
ATOM 719 O O . VAL A 1 96 ? -20.845 -16.613 16.849 1.00 90.31 96 VAL A O 1
ATOM 722 N N . GLY A 1 97 ? -19.534 -15.384 15.530 1.00 83.81 97 GLY A N 1
ATOM 723 C CA . GLY A 1 97 ? -19.280 -14.345 16.521 1.00 83.81 97 GLY A CA 1
ATOM 724 C C . GLY A 1 97 ? -18.126 -14.681 17.464 1.00 83.81 97 GLY A C 1
ATOM 725 O O . GLY A 1 97 ? -18.016 -14.074 18.534 1.00 83.81 97 GLY A O 1
ATOM 726 N N . LEU A 1 98 ? -17.244 -15.610 17.077 1.00 84.44 98 LEU A N 1
ATOM 727 C CA . LEU A 1 98 ? -15.994 -15.861 17.786 1.00 84.44 98 LEU A CA 1
ATOM 728 C C . LEU A 1 98 ? -15.037 -14.690 17.546 1.00 84.44 98 LEU A C 1
ATOM 730 O O . LEU A 1 98 ? -14.735 -14.309 16.421 1.00 84.44 98 LEU A O 1
ATOM 734 N N . ARG A 1 99 ? -14.576 -14.078 18.640 1.00 82.81 99 ARG A N 1
ATOM 735 C CA . ARG A 1 99 ? -13.795 -12.823 18.625 1.00 82.81 99 ARG A CA 1
ATOM 736 C C . ARG A 1 99 ? -12.451 -12.943 19.331 1.00 82.81 99 ARG A C 1
ATOM 738 O O . ARG A 1 99 ? -11.866 -11.941 19.750 1.00 82.81 99 ARG A O 1
ATOM 745 N N . GLN A 1 100 ? -11.996 -14.176 19.519 1.00 85.38 100 GLN A N 1
ATOM 746 C CA . GLN A 1 100 ? -10.732 -14.472 20.173 1.00 85.38 100 GLN A CA 1
ATOM 747 C C . GLN A 1 100 ? -9.580 -14.143 19.218 1.00 85.38 100 GLN A C 1
ATOM 749 O O . GLN A 1 100 ? -9.429 -14.791 18.188 1.00 85.38 100 GLN A O 1
ATOM 754 N N . SER A 1 101 ? -8.770 -13.133 19.550 1.00 84.31 101 SER A N 1
ATOM 755 C CA . SER A 1 101 ? -7.703 -12.653 18.661 1.00 84.31 101 SER A CA 1
ATOM 756 C C . SER A 1 101 ? -6.653 -13.722 18.351 1.00 84.31 101 SER A C 1
ATOM 758 O O . SER A 1 101 ? -6.212 -13.811 17.212 1.00 84.31 101 SER A O 1
ATOM 760 N N . TRP A 1 102 ? -6.286 -14.559 19.327 1.00 88.44 102 TRP A N 1
ATOM 761 C CA . TRP A 1 102 ? -5.251 -15.585 19.145 1.00 88.44 102 TRP A CA 1
ATOM 762 C C . TRP A 1 102 ? -5.605 -16.585 18.032 1.00 88.44 102 TRP A C 1
ATOM 764 O O . TRP A 1 102 ? -4.732 -16.967 17.260 1.00 88.44 102 TRP A O 1
ATOM 774 N N . PHE A 1 103 ? -6.888 -16.943 17.898 1.00 91.50 103 PHE A N 1
ATOM 775 C CA . PHE A 1 103 ? -7.363 -17.866 16.869 1.00 91.50 103 PHE A CA 1
ATOM 776 C C . PHE A 1 103 ? -7.111 -17.315 15.460 1.00 91.50 103 PHE A C 1
ATOM 778 O O . PHE A 1 103 ? -6.566 -18.015 14.607 1.00 91.50 103 PHE A O 1
ATOM 785 N N . PHE A 1 104 ? -7.464 -16.046 15.228 1.00 92.19 104 PHE A N 1
ATOM 786 C CA . PHE A 1 104 ? -7.222 -15.385 13.944 1.00 92.19 104 PHE A CA 1
ATOM 787 C C . PHE A 1 104 ? -5.725 -15.223 13.668 1.00 92.19 104 PHE A C 1
ATOM 789 O O . PHE A 1 104 ? -5.311 -15.383 12.528 1.00 92.19 104 PHE A O 1
ATOM 796 N N . GLY A 1 105 ? -4.910 -14.984 14.702 1.00 92.31 105 GLY A N 1
ATOM 797 C CA . GLY A 1 105 ? -3.455 -14.904 14.564 1.00 92.31 105 GLY A CA 1
ATOM 798 C C . GLY A 1 105 ? -2.825 -16.222 14.108 1.00 92.31 105 GLY A C 1
ATOM 799 O O . GLY A 1 105 ? -2.093 -16.243 13.124 1.00 92.31 105 GLY A O 1
ATOM 800 N N . ILE A 1 106 ? -3.154 -17.336 14.770 1.00 94.88 106 ILE A N 1
ATOM 801 C CA . ILE A 1 106 ? -2.646 -18.663 14.379 1.00 94.88 106 ILE A CA 1
ATOM 802 C C . ILE A 1 106 ? -3.158 -19.050 12.989 1.00 94.88 106 ILE A C 1
ATOM 804 O O . ILE A 1 106 ? -2.388 -19.532 12.162 1.00 94.88 106 ILE A O 1
ATOM 808 N N . SER A 1 107 ? -4.438 -18.794 12.709 1.00 95.44 107 SER A N 1
ATOM 809 C CA . SER A 1 107 ? -5.028 -19.098 11.402 1.00 95.44 107 SER A CA 1
ATOM 810 C C . SER A 1 107 ? -4.405 -18.265 10.281 1.00 95.44 107 SER A C 1
ATOM 812 O O . SER A 1 107 ? -4.213 -18.786 9.192 1.00 95.44 107 SER A O 1
ATOM 814 N N . ALA A 1 108 ? -4.025 -17.009 10.540 1.00 95.31 108 ALA A N 1
ATOM 815 C CA . ALA A 1 108 ? -3.317 -16.174 9.572 1.00 95.31 108 ALA A CA 1
ATOM 816 C C . ALA A 1 108 ? -1.909 -16.709 9.259 1.00 95.31 108 ALA A C 1
ATOM 818 O O . ALA A 1 108 ? -1.509 -16.708 8.100 1.00 95.31 108 ALA A O 1
ATOM 819 N N . ILE A 1 109 ? -1.180 -17.217 10.261 1.00 96.12 109 ILE A N 1
ATOM 820 C CA . ILE A 1 109 ? 0.131 -17.860 10.052 1.00 96.12 109 ILE A CA 1
ATOM 821 C C . ILE A 1 109 ? -0.030 -19.156 9.251 1.00 96.12 109 ILE A C 1
ATOM 823 O O . ILE A 1 109 ? 0.718 -19.400 8.307 1.00 96.12 109 ILE A O 1
ATOM 827 N N . LEU A 1 110 ? -1.030 -19.973 9.589 1.00 96.81 110 LEU A N 1
ATOM 828 C CA . LEU A 1 110 ? -1.335 -21.190 8.839 1.00 96.81 110 LEU A CA 1
ATOM 829 C C . LEU A 1 110 ? -1.722 -20.871 7.388 1.00 96.81 110 LEU A C 1
ATOM 831 O O . LEU A 1 110 ? -1.230 -21.511 6.464 1.00 96.81 110 LEU A O 1
ATOM 835 N N . LEU A 1 111 ? -2.561 -19.852 7.188 1.00 97.44 111 LEU A N 1
ATOM 836 C CA . LEU A 1 111 ? -2.943 -19.374 5.865 1.00 97.44 111 LEU A CA 1
ATOM 837 C C . LEU A 1 111 ? -1.720 -18.904 5.076 1.00 97.44 111 LEU A C 1
ATOM 839 O O . LEU A 1 111 ? -1.597 -19.238 3.905 1.00 97.44 111 LEU A O 1
ATOM 843 N N . TRP A 1 112 ? -0.805 -18.173 5.714 1.00 96.88 112 TRP A N 1
ATOM 844 C CA . TRP A 1 112 ? 0.443 -17.729 5.098 1.00 96.88 112 TRP A CA 1
ATOM 845 C C . TRP A 1 112 ? 1.295 -18.902 4.604 1.00 96.88 112 TRP A C 1
ATOM 847 O O . TRP A 1 112 ? 1.725 -18.879 3.453 1.00 96.88 112 TRP A O 1
ATOM 857 N N . LEU A 1 113 ? 1.451 -19.957 5.414 1.00 96.50 113 LEU A N 1
ATOM 858 C CA . LEU A 1 113 ? 2.159 -21.179 5.012 1.00 96.50 113 LEU A CA 1
ATOM 859 C C . LEU A 1 113 ? 1.483 -21.863 3.817 1.00 96.50 113 LEU A C 1
ATOM 861 O O . LEU A 1 113 ? 2.147 -22.181 2.835 1.00 96.50 113 LEU A O 1
ATOM 865 N N . CYS A 1 114 ? 0.161 -22.052 3.866 1.00 96.44 114 CYS A N 1
ATOM 866 C CA . CYS A 1 114 ? -0.569 -22.691 2.771 1.00 96.44 114 CYS A CA 1
ATOM 867 C C . CYS A 1 114 ? -0.519 -21.869 1.478 1.00 96.44 114 CYS A C 1
ATOM 869 O O . CYS A 1 114 ? -0.383 -22.442 0.404 1.00 96.44 114 CYS A O 1
ATOM 871 N N . VAL A 1 115 ? -0.627 -20.539 1.563 1.00 94.88 115 VAL A N 1
ATOM 872 C CA . VAL A 1 115 ? -0.535 -19.658 0.390 1.00 94.88 115 VAL A CA 1
ATOM 873 C C . VAL A 1 115 ? 0.873 -19.715 -0.200 1.00 94.88 115 VAL A C 1
ATOM 875 O O . VAL A 1 115 ? 0.988 -19.906 -1.406 1.00 94.88 115 VAL A O 1
ATOM 878 N N . HIS A 1 116 ? 1.920 -19.640 0.626 1.00 93.06 116 HIS A N 1
ATOM 879 C CA . HIS A 1 116 ? 3.309 -19.724 0.166 1.00 93.06 116 HIS A CA 1
ATOM 880 C C . HIS A 1 116 ? 3.598 -21.032 -0.589 1.00 93.06 116 HIS A C 1
ATOM 882 O O . HIS A 1 116 ? 4.102 -20.999 -1.707 1.00 93.06 116 HIS A O 1
ATOM 888 N N . GLU A 1 117 ? 3.188 -22.172 -0.027 1.00 92.88 117 GLU A N 1
ATOM 889 C CA . GLU A 1 117 ? 3.360 -23.494 -0.649 1.00 92.88 117 GLU A CA 1
ATOM 890 C C . GLU A 1 117 ? 2.394 -23.749 -1.824 1.00 92.88 117 GLU A C 1
ATOM 892 O O . GLU A 1 117 ? 2.540 -24.726 -2.558 1.00 92.88 117 GLU A O 1
ATOM 897 N N . SER A 1 118 ? 1.380 -22.896 -2.017 1.00 92.94 118 SER A N 1
ATOM 898 C CA . SER A 1 118 ? 0.432 -23.011 -3.136 1.00 92.94 118 SER A CA 1
ATOM 899 C C . SER A 1 118 ? 0.949 -22.434 -4.450 1.00 92.94 118 SER A C 1
ATOM 901 O O . SER A 1 118 ? 0.284 -22.609 -5.468 1.00 92.94 118 SER A O 1
ATOM 903 N N . GLY A 1 119 ? 2.087 -21.737 -4.431 1.00 87.38 119 GLY A N 1
ATOM 904 C CA . GLY A 1 119 ? 2.614 -20.985 -5.571 1.00 87.38 119 GLY A CA 1
ATOM 905 C C . GLY A 1 119 ? 2.098 -19.546 -5.647 1.00 87.38 119 GLY A C 1
ATOM 906 O O . GLY A 1 119 ? 2.688 -18.723 -6.338 1.00 87.38 119 GLY A O 1
ATOM 907 N N . LEU A 1 120 ? 1.048 -19.184 -4.901 1.00 91.00 120 LEU A N 1
ATOM 908 C CA . LEU A 1 120 ? 0.635 -17.787 -4.764 1.00 91.00 120 LEU A CA 1
ATOM 909 C C . LEU A 1 120 ? 1.591 -17.011 -3.855 1.00 91.00 120 LEU A C 1
ATOM 911 O O . LEU A 1 120 ? 2.188 -17.540 -2.916 1.00 91.00 120 LEU A O 1
ATOM 915 N N . HIS A 1 121 ? 1.687 -15.706 -4.090 1.00 90.56 121 HIS A N 1
ATOM 916 C CA . HIS A 1 121 ? 2.540 -14.873 -3.261 1.00 90.56 121 HIS A CA 1
ATOM 917 C C . HIS A 1 121 ? 1.986 -14.720 -1.831 1.00 90.56 121 HIS A C 1
ATOM 919 O O . HIS A 1 121 ? 0.807 -14.421 -1.617 1.00 90.56 121 HIS A O 1
ATOM 925 N N . ALA A 1 122 ? 2.854 -14.885 -0.830 1.00 91.38 122 ALA A N 1
ATOM 926 C CA . ALA A 1 122 ? 2.444 -15.042 0.564 1.00 91.38 122 ALA A CA 1
ATOM 927 C C . ALA A 1 122 ? 1.811 -13.779 1.191 1.00 91.38 122 ALA A C 1
ATOM 929 O O . ALA A 1 122 ? 1.083 -13.880 2.180 1.00 91.38 122 ALA A O 1
ATOM 930 N N . THR A 1 123 ? 2.014 -12.586 0.611 1.00 90.88 123 THR A N 1
ATOM 931 C CA . THR A 1 123 ? 1.356 -11.348 1.084 1.00 90.88 123 THR A CA 1
ATOM 932 C C . THR A 1 123 ? -0.166 -11.395 0.950 1.00 90.88 123 THR A C 1
ATOM 934 O O . THR A 1 123 ? -0.866 -10.774 1.753 1.00 90.88 123 THR A O 1
ATOM 937 N N . LEU A 1 124 ? -0.697 -12.188 0.008 1.00 92.81 124 LEU A N 1
ATOM 938 C CA . LEU A 1 124 ? -2.137 -12.379 -0.165 1.00 92.81 124 LEU A CA 1
ATOM 939 C C . LEU A 1 124 ? -2.793 -12.949 1.101 1.00 92.81 124 LEU A C 1
ATOM 941 O O . LEU A 1 124 ? -3.928 -12.592 1.419 1.00 92.81 124 LEU A O 1
ATOM 945 N N . ALA A 1 125 ? -2.077 -13.782 1.863 1.00 94.88 125 ALA A N 1
ATOM 946 C CA . ALA A 1 125 ? -2.584 -14.352 3.108 1.00 94.88 125 ALA A CA 1
ATOM 947 C C . ALA A 1 125 ? -2.941 -13.274 4.139 1.00 94.88 125 ALA A C 1
ATOM 949 O O . ALA A 1 125 ? -3.968 -13.386 4.805 1.00 94.88 125 ALA A O 1
ATOM 950 N N . GLY A 1 126 ? -2.139 -12.208 4.241 1.00 93.69 126 GLY A N 1
ATOM 951 C CA . GLY A 1 126 ? -2.414 -11.086 5.140 1.00 93.69 126 GLY A CA 1
ATOM 952 C C . GLY A 1 126 ? -3.696 -10.343 4.759 1.00 93.69 126 GLY A C 1
ATOM 953 O O . GLY A 1 126 ? -4.532 -10.077 5.624 1.00 93.69 126 GLY A O 1
ATOM 954 N N . LEU A 1 127 ? -3.890 -10.083 3.460 1.00 94.19 127 LEU A N 1
ATOM 955 C CA . LEU A 1 127 ? -5.106 -9.457 2.929 1.00 94.19 127 LEU A CA 1
ATOM 956 C C . LEU A 1 127 ? -6.346 -10.318 3.211 1.00 94.19 127 LEU A C 1
ATOM 958 O O . LEU A 1 127 ? -7.333 -9.826 3.755 1.00 94.19 127 LEU A O 1
ATOM 962 N N . LEU A 1 128 ? -6.287 -11.614 2.890 1.00 95.44 128 LEU A N 1
ATOM 963 C CA . LEU A 1 128 ? -7.392 -12.546 3.123 1.00 95.44 128 LEU A CA 1
ATOM 964 C C . LEU A 1 128 ? -7.708 -12.692 4.616 1.00 95.44 128 LEU A C 1
ATOM 966 O O . LEU A 1 128 ? -8.875 -12.638 5.003 1.00 95.44 128 LEU A O 1
ATOM 970 N N . ALA A 1 129 ? -6.686 -12.805 5.467 1.00 95.06 129 ALA A N 1
ATOM 971 C CA . ALA A 1 129 ? -6.866 -12.839 6.912 1.00 95.06 129 ALA A CA 1
ATOM 972 C C . ALA A 1 129 ? -7.580 -11.571 7.403 1.00 95.06 129 ALA A C 1
ATOM 974 O O . ALA A 1 129 ? -8.596 -11.687 8.088 1.00 95.06 129 ALA A O 1
ATOM 975 N N . ALA A 1 130 ? -7.129 -10.378 6.999 1.00 93.00 130 ALA A N 1
ATOM 976 C CA . ALA A 1 130 ? -7.737 -9.108 7.400 1.00 93.00 130 ALA A CA 1
ATOM 977 C C . ALA A 1 130 ? -9.230 -9.020 7.034 1.00 93.00 130 ALA A C 1
ATOM 979 O O . ALA A 1 130 ? -10.038 -8.603 7.865 1.00 93.00 130 ALA A O 1
ATOM 980 N N . LEU A 1 131 ? -9.616 -9.496 5.843 1.00 92.94 131 LEU A N 1
ATOM 981 C CA . LEU A 1 131 ? -11.016 -9.534 5.393 1.00 92.94 131 LEU A CA 1
ATOM 982 C C . LEU A 1 131 ? -11.902 -10.480 6.221 1.00 92.94 131 LEU A C 1
ATOM 984 O O . LEU A 1 131 ? -13.121 -10.305 6.271 1.00 92.94 131 LEU A O 1
ATOM 988 N N . THR A 1 132 ? -11.312 -11.478 6.885 1.00 94.38 132 THR A N 1
ATOM 989 C CA . THR A 1 132 ? -12.050 -12.422 7.740 1.00 94.38 132 THR A CA 1
ATOM 990 C C . THR A 1 132 ? -12.136 -11.992 9.205 1.00 94.38 132 THR A C 1
ATOM 992 O O . THR A 1 132 ? -12.983 -12.520 9.926 1.00 94.38 132 THR A O 1
ATOM 995 N N . ILE A 1 133 ? -11.319 -11.037 9.666 1.00 92.94 133 ILE A N 1
ATOM 996 C CA . ILE A 1 133 ? -11.338 -10.586 11.065 1.00 92.94 133 ILE A CA 1
ATOM 997 C C . ILE A 1 133 ? -12.635 -9.796 11.348 1.00 92.94 133 ILE A C 1
ATOM 999 O O . ILE A 1 133 ? -13.021 -8.926 10.564 1.00 92.94 133 ILE A O 1
ATOM 1003 N N . PRO A 1 134 ? -13.326 -10.035 12.482 1.00 91.12 134 PRO A N 1
ATOM 1004 C CA . PRO A 1 134 ? -14.586 -9.358 12.771 1.00 91.12 134 PRO A CA 1
ATOM 1005 C C . PRO A 1 134 ? -14.446 -7.834 12.916 1.00 91.12 134 PRO A C 1
ATOM 1007 O O . PRO A 1 134 ? -13.693 -7.340 13.760 1.00 91.12 134 PRO A O 1
ATOM 1010 N N . ALA A 1 135 ? -15.276 -7.102 12.169 1.00 90.06 135 ALA A N 1
ATOM 1011 C CA . ALA A 1 135 ? -15.357 -5.636 12.171 1.00 90.06 135 ALA A CA 1
ATOM 1012 C C . ALA A 1 135 ? -16.620 -5.082 12.871 1.00 90.06 135 ALA A C 1
ATOM 1014 O O . ALA A 1 135 ? -16.963 -3.914 12.716 1.00 90.06 135 ALA A O 1
ATOM 1015 N N . LYS A 1 136 ? -17.350 -5.908 13.638 1.00 85.75 136 LYS A N 1
ATOM 1016 C CA . LYS A 1 136 ? -18.555 -5.494 14.391 1.00 85.75 136 LYS A CA 1
ATOM 1017 C C . LYS A 1 136 ? -18.296 -5.456 15.899 1.00 85.75 136 LYS A C 1
ATOM 1019 O O . LYS A 1 136 ? -17.605 -6.321 16.442 1.00 85.75 136 LYS A O 1
ATOM 1024 N N . THR A 1 137 ? -18.886 -4.477 16.585 1.00 83.81 137 THR A N 1
ATOM 1025 C CA . THR A 1 137 ? -18.754 -4.285 18.041 1.00 83.81 137 THR A CA 1
ATOM 1026 C C . THR A 1 137 ? -19.574 -5.318 18.826 1.00 83.81 137 THR A C 1
ATOM 1028 O O . THR A 1 137 ? -20.401 -6.046 18.267 1.00 83.81 137 THR A O 1
ATOM 1031 N N . ARG A 1 138 ? -19.290 -5.503 20.128 1.00 77.38 138 ARG A N 1
ATOM 1032 C CA . ARG A 1 138 ? -20.063 -6.424 21.005 1.00 77.38 138 ARG A CA 1
ATOM 1033 C C . ARG A 1 138 ? -21.204 -5.727 21.717 1.00 77.38 138 ARG A C 1
ATOM 1035 O O . ARG A 1 138 ? -22.228 -6.348 21.973 1.00 77.38 138 ARG A O 1
ATOM 1042 N N . ILE A 1 139 ? -20.985 -4.465 22.054 1.00 81.00 139 ILE A N 1
ATOM 1043 C CA . ILE A 1 139 ? -21.886 -3.658 22.860 1.00 81.00 139 ILE A CA 1
ATOM 1044 C C . ILE A 1 139 ? -22.528 -2.614 21.946 1.00 81.00 139 ILE A C 1
ATOM 1046 O O . ILE A 1 139 ? -21.874 -2.063 21.056 1.00 81.00 139 ILE A O 1
ATOM 1050 N N . SER A 1 140 ? -23.821 -2.368 22.149 1.00 85.69 140 SER A N 1
ATOM 1051 C CA . SER A 1 140 ? -24.533 -1.276 21.488 1.00 85.69 140 SER A CA 1
ATOM 1052 C C . SER A 1 140 ? -24.086 0.079 22.044 1.00 85.69 140 SER A C 1
ATOM 1054 O O . SER A 1 140 ? -23.614 0.176 23.176 1.00 85.69 140 SER A O 1
ATOM 1056 N N . GLN A 1 141 ? -24.279 1.151 21.276 1.00 86.31 141 GLN A N 1
ATOM 1057 C CA . GLN A 1 141 ? -23.967 2.509 21.735 1.00 86.31 141 GLN A CA 1
ATOM 1058 C C . GLN A 1 141 ? -24.679 2.838 23.058 1.00 86.31 141 GLN A C 1
ATOM 1060 O O . GLN A 1 141 ? -24.054 3.321 23.999 1.00 86.31 141 GLN A O 1
ATOM 1065 N N . THR A 1 142 ? -25.967 2.496 23.169 1.00 89.12 142 THR A N 1
ATOM 1066 C CA . THR A 1 142 ? -26.755 2.691 24.394 1.00 89.12 142 THR A CA 1
ATOM 1067 C C . THR A 1 142 ? -26.215 1.865 25.559 1.00 89.12 142 THR A C 1
ATOM 1069 O O . THR A 1 142 ? -26.127 2.375 26.670 1.00 89.12 142 THR A O 1
ATOM 1072 N N . GLY A 1 143 ? -25.815 0.611 25.311 1.00 88.25 143 GLY A N 1
ATOM 1073 C CA . GLY A 1 143 ? -25.227 -0.252 26.335 1.00 88.25 143 GLY A CA 1
ATOM 1074 C C . GLY A 1 143 ? -23.941 0.337 26.908 1.00 88.25 143 GLY A C 1
ATOM 1075 O O . GLY A 1 143 ? -23.807 0.434 28.124 1.00 88.25 143 GLY A O 1
ATOM 1076 N N . LEU A 1 144 ? -23.044 0.822 26.041 1.00 90.88 144 LEU A N 1
ATOM 1077 C CA . LEU A 1 144 ? -21.798 1.459 26.466 1.00 90.88 144 LEU A CA 1
ATOM 1078 C C . LEU A 1 144 ? -22.064 2.704 27.320 1.00 90.88 144 LEU A C 1
ATOM 1080 O O . LEU A 1 144 ? -21.485 2.842 28.392 1.00 90.88 144 LEU A O 1
ATOM 1084 N N . VAL A 1 145 ? -22.949 3.599 26.869 1.00 92.38 145 VAL A N 1
ATOM 1085 C CA . VAL A 1 145 ? -23.254 4.845 27.593 1.00 92.38 145 VAL A CA 1
ATOM 1086 C C . VAL A 1 145 ? -23.840 4.553 28.973 1.00 92.38 145 VAL A C 1
ATOM 1088 O O . VAL A 1 145 ? -23.436 5.179 29.952 1.00 92.38 145 VAL A O 1
ATOM 1091 N N . THR A 1 146 ? -24.763 3.594 29.070 1.00 93.25 146 THR A N 1
ATOM 1092 C CA . THR A 1 146 ? -25.374 3.215 30.349 1.00 93.25 146 THR A CA 1
ATOM 1093 C C . THR A 1 146 ? -24.336 2.643 31.313 1.00 93.25 146 THR A C 1
ATOM 1095 O O . THR A 1 146 ? -24.256 3.106 32.449 1.00 93.25 146 THR A O 1
ATOM 1098 N N . THR A 1 147 ? -23.494 1.707 30.856 1.00 91.56 147 THR A N 1
ATOM 1099 C CA . THR A 1 147 ? -22.429 1.112 31.681 1.00 91.56 147 THR A CA 1
ATOM 1100 C C . THR A 1 147 ? -21.391 2.149 32.116 1.00 91.56 147 THR A C 1
ATOM 1102 O O . THR A 1 147 ? -20.997 2.183 33.281 1.00 91.56 147 THR A O 1
ATOM 1105 N N . MET A 1 148 ? -20.977 3.046 31.216 1.00 92.81 148 MET A N 1
ATOM 1106 C CA . MET A 1 148 ? -20.019 4.102 31.552 1.00 92.81 148 MET A CA 1
ATOM 1107 C C . MET A 1 148 ? -20.589 5.086 32.572 1.00 92.81 148 MET A C 1
ATOM 1109 O O . MET A 1 148 ? -19.890 5.443 33.515 1.00 92.81 148 MET A O 1
ATOM 1113 N N . ARG A 1 149 ? -21.865 5.480 32.446 1.00 94.62 149 ARG A N 1
ATOM 1114 C CA . ARG A 1 149 ? -22.530 6.322 33.454 1.00 94.62 149 ARG A CA 1
ATOM 1115 C C . ARG A 1 149 ? -22.579 5.641 34.817 1.00 94.62 149 ARG A C 1
ATOM 1117 O O . ARG A 1 149 ? -22.256 6.284 35.808 1.00 94.62 149 ARG A O 1
ATOM 1124 N N . SER A 1 150 ? -22.943 4.359 34.883 1.00 93.38 150 SER A N 1
ATOM 1125 C CA . SER A 1 150 ? -22.993 3.645 36.166 1.00 93.38 150 SER A CA 1
ATOM 1126 C C . SER A 1 150 ? -21.618 3.517 36.823 1.00 93.38 150 SER A C 1
ATOM 1128 O O . SER A 1 150 ? -21.500 3.702 38.035 1.00 93.38 150 SER A O 1
ATOM 1130 N N . LEU A 1 151 ? -20.573 3.239 36.035 1.00 91.62 151 LEU A N 1
ATOM 1131 C CA . LEU A 1 151 ? -19.202 3.147 36.539 1.00 91.62 151 LEU A CA 1
ATOM 1132 C C . LEU A 1 151 ? -18.678 4.512 36.997 1.00 91.62 151 LEU A C 1
ATOM 1134 O O . LEU A 1 151 ? -18.061 4.589 38.055 1.00 91.62 151 LEU A O 1
ATOM 1138 N N . LEU A 1 152 ? -18.961 5.587 36.251 1.00 91.00 152 LEU A N 1
ATOM 1139 C CA . LEU A 1 152 ? -18.582 6.952 36.629 1.00 91.00 152 LEU A CA 1
ATOM 1140 C C . LEU A 1 152 ? -19.266 7.391 37.922 1.00 91.00 152 LEU A C 1
ATOM 1142 O O . LEU A 1 152 ? -18.580 7.838 38.832 1.00 91.00 152 LEU A O 1
ATOM 1146 N N . LEU A 1 153 ? -20.577 7.176 38.056 1.00 92.94 153 LEU A N 1
ATOM 1147 C CA . LEU A 1 153 ? -21.301 7.478 39.296 1.00 92.94 153 LEU A CA 1
ATOM 1148 C C . LEU A 1 153 ? -20.738 6.689 40.489 1.00 92.94 153 LEU A C 1
ATOM 1150 O O . LEU A 1 153 ? -20.564 7.238 41.575 1.00 92.94 153 LEU A O 1
ATOM 1154 N N . SER A 1 154 ? -20.407 5.409 40.286 1.00 89.56 154 SER A N 1
ATOM 1155 C CA . SER A 1 154 ? -19.790 4.569 41.325 1.00 89.56 154 SER A CA 1
ATOM 1156 C C . SER A 1 154 ? -18.388 5.045 41.708 1.00 89.56 154 SER A C 1
ATOM 1158 O O . SER A 1 154 ? -17.971 4.877 42.854 1.00 89.56 154 SER A O 1
ATOM 1160 N N . PHE A 1 155 ? -17.660 5.623 40.752 1.00 87.56 155 PHE A N 1
ATOM 1161 C CA . PHE A 1 155 ? -16.341 6.202 40.967 1.00 87.56 155 PHE A CA 1
ATOM 1162 C C . PHE A 1 155 ? -16.435 7.537 41.714 1.00 87.56 155 PHE A C 1
ATOM 1164 O O . PHE A 1 155 ? -15.741 7.715 42.711 1.00 87.56 155 PHE A O 1
ATOM 1171 N N . GLU A 1 156 ? -17.341 8.431 41.302 1.00 86.88 156 GLU A N 1
ATOM 1172 C CA . GLU A 1 156 ? -17.600 9.734 41.935 1.00 86.88 156 GLU A CA 1
ATOM 1173 C C . GLU A 1 156 ? -17.959 9.601 43.416 1.00 86.88 156 GLU A C 1
ATOM 1175 O O . GLU A 1 156 ? -17.404 10.308 44.253 1.00 86.88 156 GLU A O 1
ATOM 1180 N N . GLN A 1 157 ? -18.812 8.632 43.763 1.00 85.88 157 GLN A N 1
ATOM 1181 C CA . GLN A 1 157 ? -19.183 8.342 45.154 1.00 85.88 157 GLN A CA 1
ATOM 1182 C C . GLN A 1 157 ? -17.993 7.945 46.043 1.00 85.88 157 GLN A C 1
ATOM 1184 O O . GLN A 1 157 ? -18.109 7.950 47.267 1.00 85.88 157 GLN A O 1
ATOM 1189 N N . ARG A 1 158 ? -16.854 7.582 45.444 1.00 79.50 158 ARG A N 1
ATOM 1190 C CA . ARG A 1 158 ? -15.649 7.103 46.132 1.00 79.50 158 ARG A CA 1
ATOM 1191 C C . ARG A 1 158 ? -14.470 8.069 46.004 1.00 79.50 158 ARG A C 1
ATOM 1193 O O . ARG A 1 158 ? -13.363 7.722 46.423 1.00 79.50 158 ARG A O 1
ATOM 1200 N N . ILE A 1 159 ? -14.680 9.261 45.442 1.00 76.50 159 ILE A N 1
ATOM 1201 C CA . ILE A 1 159 ? -13.682 10.334 45.431 1.00 76.50 159 ILE A CA 1
ATOM 1202 C C . ILE A 1 159 ? -13.603 10.926 46.842 1.00 76.50 159 ILE A C 1
ATOM 1204 O O . ILE A 1 159 ? -14.599 11.378 47.402 1.00 76.50 159 ILE A O 1
ATOM 1208 N N . LYS A 1 160 ? -12.403 10.932 47.428 1.00 73.06 160 LYS A N 1
ATOM 1209 C CA . LYS A 1 160 ? -12.117 11.667 48.667 1.00 73.06 160 LYS A CA 1
ATOM 1210 C C . LYS A 1 160 ? -11.541 13.035 48.304 1.00 73.06 160 LYS A C 1
ATOM 1212 O O . LYS A 1 160 ? -10.717 13.110 47.401 1.00 73.06 160 LYS A O 1
ATOM 1217 N N . LEU A 1 161 ? -11.947 14.081 49.031 1.00 62.34 161 LEU A N 1
ATOM 1218 C CA . LEU A 1 161 ? -11.587 15.487 48.768 1.00 62.34 161 LEU A CA 1
ATOM 1219 C C . LEU A 1 161 ? -10.066 15.759 48.703 1.00 62.34 161 LEU A C 1
ATOM 1221 O O . LEU A 1 161 ? -9.675 16.662 47.977 1.00 62.34 161 LEU A O 1
ATOM 1225 N N . ASP A 1 162 ? -9.236 14.944 49.368 1.00 61.41 162 ASP A N 1
ATOM 1226 C CA . ASP A 1 162 ? -7.761 15.063 49.384 1.00 61.41 162 ASP A CA 1
ATOM 1227 C C . ASP A 1 162 ? -7.020 13.787 48.912 1.00 61.41 162 ASP A C 1
ATOM 1229 O O . ASP A 1 162 ? -5.813 13.649 49.111 1.00 61.41 162 ASP A O 1
ATOM 1233 N N . GLY A 1 163 ? -7.723 12.811 48.324 1.00 62.16 163 GLY A N 1
ATOM 1234 C CA . GLY A 1 163 ? -7.120 11.530 47.925 1.00 62.16 163 GLY A CA 1
ATOM 1235 C C . GLY A 1 163 ? -6.456 11.585 46.548 1.00 62.16 163 GLY A C 1
ATOM 1236 O O . GLY A 1 163 ? -7.002 12.183 45.617 1.00 62.16 163 GLY A O 1
ATOM 1237 N N . LYS A 1 164 ? -5.308 10.918 46.369 1.00 65.38 164 LYS A N 1
ATOM 1238 C CA . LYS A 1 164 ? -4.766 10.687 45.020 1.00 65.38 164 LYS A CA 1
ATOM 1239 C C . LYS A 1 164 ? -5.675 9.718 44.252 1.00 65.38 164 LYS A C 1
ATOM 1241 O O . LYS A 1 164 ? -6.284 8.810 44.817 1.00 65.38 164 LYS A O 1
ATOM 1246 N N . ILE A 1 165 ? -5.758 9.908 42.937 1.00 65.25 165 ILE A N 1
ATOM 1247 C CA . ILE A 1 165 ? -6.462 8.995 42.027 1.00 65.25 165 ILE A CA 1
ATOM 1248 C C . ILE A 1 165 ? -5.836 7.592 42.151 1.00 65.25 165 ILE A C 1
ATOM 1250 O O . ILE A 1 165 ? -4.614 7.481 42.088 1.00 65.25 165 ILE A O 1
ATOM 1254 N N . LEU A 1 166 ? -6.670 6.547 42.287 1.00 68.19 166 LEU A N 1
ATOM 1255 C CA . LEU A 1 166 ? -6.285 5.125 42.396 1.00 68.19 166 LEU A CA 1
ATOM 1256 C C . LEU A 1 166 ? -5.660 4.692 43.739 1.00 68.19 166 LEU A C 1
ATOM 1258 O O . LEU A 1 166 ? -4.942 3.700 43.797 1.00 68.19 166 LEU A O 1
ATOM 1262 N N . GLU A 1 167 ? -5.940 5.379 44.846 1.00 72.88 167 GLU A N 1
ATOM 1263 C CA . GLU A 1 167 ? -5.434 4.944 46.161 1.00 72.88 167 GLU A CA 1
ATOM 1264 C C . GLU A 1 167 ? -6.085 3.653 46.677 1.00 72.88 167 GLU A C 1
ATOM 1266 O O . GLU A 1 167 ? -5.461 2.903 47.428 1.00 72.88 167 GLU A O 1
ATOM 1271 N N . SER A 1 168 ? -7.342 3.385 46.307 1.00 76.25 168 SER A N 1
ATOM 1272 C CA . SER A 1 168 ? -8.066 2.202 46.777 1.00 76.25 168 SER A CA 1
ATOM 1273 C C . SER A 1 168 ? -8.112 1.091 45.728 1.00 76.25 168 SER A C 1
ATOM 1275 O O . SER A 1 168 ? -8.245 1.334 44.527 1.00 76.25 168 SER A O 1
ATOM 1277 N N . HIS A 1 169 ? -8.073 -0.161 46.196 1.00 80.19 169 HIS A N 1
ATOM 1278 C CA . HIS A 1 169 ? -8.241 -1.335 45.335 1.00 80.19 169 HIS A CA 1
ATOM 1279 C C . HIS A 1 169 ? -9.557 -1.278 44.536 1.00 80.19 169 HIS A C 1
ATOM 1281 O O . HIS A 1 169 ? -9.594 -1.639 43.365 1.00 80.19 169 HIS A O 1
ATOM 1287 N N . GLU A 1 170 ? -10.626 -0.747 45.130 1.00 80.44 170 GLU A N 1
ATOM 1288 C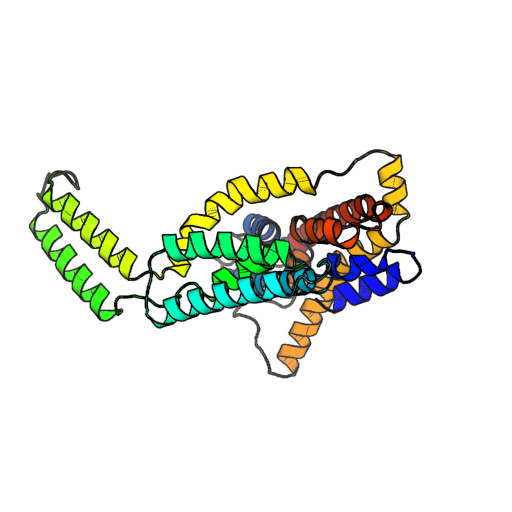 CA . GLU A 1 170 ? -11.920 -0.594 44.458 1.00 80.44 170 GLU A CA 1
ATOM 1289 C C . GLU A 1 170 ? -11.896 0.452 43.332 1.00 80.44 170 GLU A C 1
ATOM 1291 O O . GLU A 1 170 ? -12.519 0.238 42.294 1.00 80.44 170 GLU A O 1
ATOM 1296 N N . GLN A 1 171 ? -11.168 1.566 43.496 1.00 81.12 171 GLN A N 1
ATOM 1297 C CA . GLN A 1 171 ? -10.986 2.547 42.419 1.00 81.12 171 GLN A CA 1
ATOM 1298 C C . GLN A 1 171 ? -10.231 1.925 41.238 1.00 81.12 171 GLN A C 1
ATOM 1300 O O . GLN A 1 171 ? -10.623 2.136 40.092 1.00 81.12 171 GLN A O 1
ATOM 1305 N N . HIS A 1 172 ? -9.207 1.107 41.509 1.00 84.06 172 HIS A N 1
ATOM 1306 C CA . HIS A 1 172 ? -8.512 0.339 40.474 1.00 84.06 172 HIS A CA 1
ATOM 1307 C C . HIS A 1 172 ? -9.457 -0.592 39.708 1.00 84.06 172 HIS A C 1
ATOM 1309 O O . HIS A 1 172 ? -9.460 -0.563 38.476 1.00 84.06 172 HIS A O 1
ATOM 1315 N N . VAL A 1 173 ? -10.291 -1.364 40.413 1.00 86.50 173 VAL A N 1
ATOM 1316 C CA . VAL A 1 173 ? -11.280 -2.258 39.785 1.00 86.50 173 VAL A CA 1
ATOM 1317 C C . VAL A 1 173 ? -12.236 -1.472 38.886 1.00 86.50 173 VAL A C 1
ATOM 1319 O O . VAL A 1 173 ? -12.406 -1.835 37.727 1.00 86.50 173 VAL A O 1
ATOM 1322 N N . LEU A 1 174 ? -12.774 -0.342 39.359 1.00 86.69 174 LEU A N 1
ATOM 1323 C CA . LEU A 1 174 ? -13.670 0.502 38.559 1.00 86.69 174 LEU A CA 1
ATOM 1324 C C . LEU A 1 174 ? -12.997 1.032 37.287 1.00 86.69 174 LEU A C 1
ATOM 1326 O O . LEU A 1 174 ? -13.613 1.032 36.221 1.00 86.69 174 LEU A O 1
ATOM 1330 N N . THR A 1 175 ? -11.735 1.463 37.367 1.00 87.06 175 THR A N 1
ATOM 1331 C CA . THR A 1 175 ? -11.005 1.911 36.170 1.00 87.06 175 THR A CA 1
ATOM 1332 C C . THR A 1 175 ? -10.713 0.775 35.192 1.00 87.06 175 THR A C 1
ATOM 1334 O O . THR A 1 175 ? -10.781 0.986 33.979 1.00 87.06 175 THR A O 1
ATOM 1337 N N . GLU A 1 176 ? -10.447 -0.437 35.686 1.00 89.50 176 GLU A N 1
ATOM 1338 C CA . GLU A 1 176 ? -10.252 -1.603 34.824 1.00 89.50 176 GLU A CA 1
ATOM 1339 C C . GLU A 1 176 ? -11.575 -2.023 34.166 1.00 89.50 176 GLU A C 1
ATOM 1341 O O . GLU A 1 176 ? -11.600 -2.283 32.965 1.00 89.50 176 GLU A O 1
ATOM 1346 N N . ASP A 1 177 ? -12.699 -1.970 34.883 1.00 89.81 177 ASP A N 1
ATOM 1347 C CA . ASP A 1 177 ? -14.032 -2.229 34.325 1.00 89.81 177 ASP A CA 1
ATOM 1348 C C . ASP A 1 177 ? -14.423 -1.203 33.254 1.00 89.81 177 ASP A C 1
ATOM 1350 O O . ASP A 1 177 ? -14.977 -1.567 32.208 1.00 89.81 177 ASP A O 1
ATOM 1354 N N . MET A 1 178 ? -14.094 0.079 33.459 1.00 90.38 178 MET A N 1
ATOM 1355 C CA . MET A 1 178 ? -14.263 1.115 32.433 1.00 90.38 178 MET A CA 1
ATOM 1356 C C . MET A 1 178 ? -13.433 0.780 31.191 1.00 90.38 178 MET A C 1
ATOM 1358 O O . MET A 1 178 ? -13.948 0.787 30.071 1.00 90.38 178 MET A O 1
ATOM 1362 N N . LYS A 1 179 ? -12.160 0.419 31.378 1.00 90.06 179 LYS A N 1
ATOM 1363 C CA . LYS A 1 179 ? -11.257 0.036 30.288 1.00 90.06 179 LYS A CA 1
ATOM 1364 C C . LYS A 1 179 ? -11.756 -1.201 29.537 1.00 90.06 179 LYS A C 1
ATOM 1366 O O . LYS A 1 179 ? -11.737 -1.209 28.306 1.00 90.06 179 LYS A O 1
ATOM 1371 N N . LEU A 1 180 ? -12.240 -2.228 30.236 1.00 87.94 180 LEU A N 1
ATOM 1372 C CA . LEU A 1 180 ? -12.822 -3.431 29.633 1.00 87.94 180 LEU A CA 1
ATOM 1373 C C . LEU A 1 180 ? -14.117 -3.120 28.871 1.00 87.94 180 LEU A C 1
ATOM 1375 O O . LEU A 1 180 ? -14.314 -3.645 27.773 1.00 87.94 180 LEU A O 1
ATOM 1379 N N . SER A 1 181 ? -14.961 -2.232 29.403 1.00 88.00 181 SER A N 1
ATOM 1380 C CA . SER A 1 181 ? -16.204 -1.787 28.759 1.00 88.00 181 SER A CA 1
ATOM 1381 C C . SER A 1 181 ? -15.927 -1.038 27.455 1.00 88.00 181 SER A C 1
ATOM 1383 O O . SER A 1 181 ? -16.509 -1.362 26.418 1.00 88.00 181 SER A O 1
ATOM 1385 N N . VAL A 1 182 ? -14.972 -0.103 27.473 1.00 87.50 182 VAL A N 1
ATOM 1386 C CA . VAL A 1 182 ? -14.507 0.606 26.270 1.00 87.50 182 VAL A CA 1
ATOM 1387 C C . VAL A 1 182 ? -13.885 -0.374 25.272 1.00 87.50 182 VAL A C 1
ATOM 1389 O O . VAL A 1 182 ? -14.221 -0.356 24.090 1.00 87.50 182 VAL A O 1
ATOM 1392 N N . ARG A 1 183 ? -13.047 -1.309 25.735 1.00 85.00 183 ARG A N 1
ATOM 1393 C CA . ARG A 1 183 ? -12.429 -2.334 24.877 1.00 85.00 183 ARG A CA 1
ATOM 1394 C C . ARG A 1 183 ? -13.447 -3.287 24.246 1.00 85.00 183 ARG A C 1
ATOM 1396 O O . ARG A 1 183 ? -13.204 -3.813 23.166 1.00 85.00 183 ARG A O 1
ATOM 1403 N N . ALA A 1 184 ? -14.575 -3.545 24.899 1.00 83.62 184 ALA A N 1
ATOM 1404 C CA . ALA A 1 184 ? -15.654 -4.357 24.339 1.00 83.62 184 ALA A CA 1
ATOM 1405 C C . ALA A 1 184 ? -16.506 -3.595 23.302 1.00 83.62 184 ALA A C 1
ATOM 1407 O O . ALA A 1 184 ? -17.220 -4.221 22.505 1.00 83.62 184 ALA A O 1
ATOM 1408 N N . ALA A 1 185 ? -16.414 -2.262 23.295 1.00 86.31 185 ALA A N 1
ATOM 1409 C CA . ALA A 1 185 ? -16.999 -1.405 22.276 1.00 86.31 185 ALA A CA 1
ATOM 1410 C C . ALA A 1 185 ? -16.116 -1.254 21.026 1.00 86.31 185 ALA A C 1
ATOM 1412 O O . ALA A 1 185 ? -16.650 -0.895 19.982 1.00 86.31 185 ALA A O 1
ATOM 1413 N N . SER A 1 186 ? -14.819 -1.582 21.080 1.00 86.38 186 SER A N 1
ATOM 1414 C CA . SER A 1 186 ? -13.974 -1.657 19.882 1.00 86.38 186 SER A CA 1
ATOM 1415 C C . SER A 1 186 ? -14.088 -3.012 19.173 1.00 86.38 186 SER A C 1
ATOM 1417 O O . SER A 1 186 ? -14.454 -4.042 19.754 1.00 86.38 186 SER A O 1
ATOM 1419 N N . THR A 1 187 ? -13.822 -3.020 17.867 1.00 89.81 187 THR A N 1
ATOM 1420 C CA . THR A 1 187 ? -13.898 -4.239 17.051 1.00 89.81 187 THR A CA 1
ATOM 1421 C C . THR A 1 187 ? -12.604 -5.050 17.183 1.00 89.81 187 THR A C 1
ATOM 1423 O O . THR A 1 187 ? -11.539 -4.486 17.444 1.00 89.81 187 THR A O 1
ATOM 1426 N N . PRO A 1 188 ? -12.633 -6.388 17.031 1.00 88.56 188 PRO A N 1
ATOM 1427 C CA . PRO A 1 188 ? -11.407 -7.173 16.918 1.00 88.56 188 PRO A CA 1
ATOM 1428 C C . PRO A 1 188 ? -10.441 -6.629 15.864 1.00 88.56 188 PRO A C 1
ATOM 1430 O O . PRO A 1 188 ? -9.267 -6.494 16.185 1.00 88.56 188 PRO A O 1
ATOM 1433 N N . LEU A 1 189 ? -10.934 -6.260 14.678 1.00 90.88 189 LEU A N 1
ATOM 1434 C CA . LEU A 1 189 ? -10.120 -5.682 13.608 1.00 90.88 189 LEU A CA 1
ATOM 1435 C C . LEU A 1 189 ? -9.393 -4.404 14.049 1.00 90.88 189 LEU A C 1
ATOM 1437 O O . LEU A 1 189 ? -8.177 -4.326 13.926 1.00 90.88 189 LEU A O 1
ATOM 1441 N N . GLN A 1 190 ? -10.110 -3.455 14.651 1.00 90.38 190 GLN A N 1
ATOM 1442 C CA . GLN A 1 190 ? -9.523 -2.194 15.114 1.00 90.38 190 GLN A CA 1
ATOM 1443 C C . GLN A 1 190 ? -8.478 -2.411 16.219 1.00 90.38 190 GLN A C 1
ATOM 1445 O O . GLN A 1 190 ? -7.434 -1.771 16.235 1.00 90.38 190 GLN A O 1
ATOM 1450 N N . ARG A 1 191 ? -8.704 -3.377 17.121 1.00 88.94 191 ARG A N 1
ATOM 1451 C CA . ARG A 1 191 ? -7.704 -3.742 18.142 1.00 88.94 191 ARG A CA 1
ATOM 1452 C C . ARG A 1 191 ? -6.426 -4.316 17.523 1.00 88.94 191 ARG A C 1
ATOM 1454 O O . ARG A 1 191 ? -5.347 -4.110 18.071 1.00 88.94 191 ARG A O 1
ATOM 1461 N N . TRP A 1 192 ? -6.548 -5.071 16.431 1.00 91.00 192 TRP A N 1
ATOM 1462 C CA . TRP A 1 192 ? -5.398 -5.572 15.676 1.00 91.00 192 TRP A CA 1
ATOM 1463 C C . TRP A 1 192 ? -4.659 -4.432 14.977 1.00 91.00 192 TRP A C 1
ATOM 1465 O O . TRP A 1 192 ? -3.441 -4.358 15.090 1.00 91.00 192 TRP A O 1
ATOM 1475 N N . GLU A 1 193 ? -5.384 -3.523 14.328 1.00 91.38 193 GLU A N 1
ATOM 1476 C CA . GLU A 1 193 ? -4.823 -2.329 13.688 1.00 91.38 193 GLU A CA 1
ATOM 1477 C C . GLU A 1 193 ? -4.001 -1.485 14.677 1.00 91.38 193 GLU A C 1
ATOM 1479 O O . GLU A 1 193 ? -2.808 -1.275 14.461 1.00 91.38 193 GLU A O 1
ATOM 1484 N N . GLU A 1 194 ? -4.593 -1.097 15.812 1.00 89.81 194 GLU A N 1
ATOM 1485 C CA . GLU A 1 194 ? -3.926 -0.309 16.861 1.00 89.81 194 GLU A CA 1
ATOM 1486 C C . GLU A 1 194 ? -2.684 -1.016 17.428 1.00 89.81 194 GLU A C 1
ATOM 1488 O O . GLU A 1 194 ? -1.688 -0.374 17.764 1.00 89.81 194 GLU A O 1
ATOM 1493 N N . SER A 1 195 ? -2.722 -2.349 17.527 1.00 90.94 195 SER A N 1
ATOM 1494 C CA . SER A 1 195 ? -1.600 -3.137 18.041 1.00 90.94 195 SER A CA 1
ATOM 1495 C C . SER A 1 195 ? -0.486 -3.352 17.015 1.00 90.94 195 SER A C 1
ATOM 1497 O O . SER A 1 195 ? 0.655 -3.569 17.423 1.00 90.94 195 SER A O 1
ATOM 1499 N N . LEU A 1 196 ? -0.798 -3.358 15.716 1.00 91.81 196 LEU A N 1
ATOM 1500 C CA . LEU A 1 196 ? 0.157 -3.661 14.648 1.00 91.81 196 LEU A CA 1
ATOM 1501 C C . LEU A 1 196 ? 0.788 -2.411 14.034 1.00 91.81 196 LEU A C 1
ATOM 1503 O O . LEU A 1 196 ? 1.927 -2.492 13.577 1.00 91.81 196 LEU A O 1
ATOM 1507 N N . ILE A 1 197 ? 0.102 -1.265 14.052 1.00 90.62 197 ILE A N 1
ATOM 1508 C CA . ILE A 1 197 ? 0.570 -0.051 13.370 1.00 90.62 197 ILE A CA 1
ATOM 1509 C C . ILE A 1 197 ? 1.971 0.381 13.831 1.00 90.62 197 ILE A C 1
ATOM 1511 O O . ILE A 1 197 ? 2.846 0.623 13.001 1.00 90.62 197 ILE A O 1
ATOM 1515 N N . ASN A 1 198 ? 2.229 0.385 15.143 1.00 91.25 198 ASN A N 1
ATOM 1516 C CA . ASN A 1 198 ? 3.514 0.820 15.697 1.00 91.25 198 ASN A CA 1
ATOM 1517 C C . ASN A 1 198 ? 4.653 -0.185 15.434 1.00 91.25 198 ASN A C 1
ATOM 1519 O O . ASN A 1 198 ? 5.694 0.238 14.929 1.00 91.25 198 ASN A O 1
ATOM 1523 N N . PRO A 1 199 ? 4.503 -1.500 15.708 1.00 94.81 199 PRO A N 1
ATOM 1524 C CA . PRO A 1 199 ? 5.515 -2.485 15.326 1.00 94.81 199 PRO A CA 1
ATOM 1525 C C . PRO A 1 199 ? 5.835 -2.475 13.829 1.00 94.81 199 PRO A C 1
ATOM 1527 O O . PRO A 1 199 ? 7.002 -2.580 13.452 1.00 94.81 199 PRO A O 1
ATOM 1530 N N . ILE A 1 200 ? 4.821 -2.314 12.973 1.00 92.25 200 ILE A N 1
ATOM 1531 C CA . ILE A 1 200 ? 5.027 -2.266 11.524 1.00 92.25 200 ILE A CA 1
ATOM 1532 C C . ILE A 1 200 ? 5.839 -1.027 11.144 1.00 92.25 200 ILE A C 1
ATOM 1534 O O . ILE A 1 200 ? 6.848 -1.154 10.455 1.00 92.25 200 ILE A O 1
ATOM 1538 N N . ALA A 1 201 ? 5.445 0.153 11.627 1.00 89.25 201 ALA A N 1
ATOM 1539 C CA . ALA A 1 201 ? 6.105 1.406 11.277 1.00 89.25 201 ALA A CA 1
ATOM 1540 C C . ALA A 1 201 ? 7.543 1.516 11.819 1.00 89.25 201 ALA A C 1
ATOM 1542 O O . ALA A 1 201 ? 8.404 2.078 11.148 1.00 89.25 201 ALA A O 1
ATOM 1543 N N . ILE A 1 202 ? 7.811 0.994 13.021 1.00 91.06 202 ILE A N 1
ATOM 1544 C CA . ILE A 1 202 ? 9.100 1.165 13.716 1.00 91.06 202 ILE A CA 1
ATOM 1545 C C . ILE A 1 202 ? 10.082 0.028 13.410 1.00 91.06 202 ILE A C 1
ATOM 1547 O O . ILE A 1 202 ? 11.290 0.255 13.387 1.00 91.06 202 ILE A O 1
ATOM 1551 N N . VAL A 1 203 ? 9.590 -1.194 13.194 1.00 94.56 203 VAL A N 1
ATOM 1552 C CA . VAL A 1 203 ? 10.443 -2.382 13.039 1.00 94.56 203 VAL A CA 1
ATOM 1553 C C . VAL A 1 203 ? 10.329 -2.960 11.637 1.00 94.56 203 VAL A C 1
ATOM 1555 O O . VAL A 1 203 ? 11.333 -3.049 10.935 1.00 94.56 203 VAL A O 1
ATOM 1558 N N . VAL A 1 204 ? 9.123 -3.339 11.207 1.00 92.19 204 VAL A N 1
ATOM 1559 C CA . VAL A 1 204 ? 8.947 -4.093 9.954 1.00 92.19 204 VAL A CA 1
ATOM 1560 C C . VAL A 1 204 ? 9.354 -3.260 8.744 1.00 92.19 204 VAL A C 1
ATOM 1562 O O . VAL A 1 204 ? 10.143 -3.730 7.932 1.00 92.19 204 VAL A O 1
ATOM 1565 N N . LEU A 1 205 ? 8.861 -2.025 8.630 1.00 89.44 205 LEU A N 1
ATOM 1566 C CA . LEU A 1 205 ? 9.114 -1.176 7.468 1.00 89.44 205 LEU A CA 1
ATOM 1567 C C . LEU A 1 205 ? 10.587 -0.733 7.370 1.00 89.44 205 LEU A C 1
ATOM 1569 O O . LEU A 1 205 ? 11.164 -0.899 6.297 1.00 89.44 205 LEU A O 1
ATOM 1573 N N . PRO A 1 206 ? 11.260 -0.269 8.443 1.00 90.12 206 PRO A N 1
ATOM 1574 C CA . PRO A 1 206 ? 12.688 0.046 8.378 1.00 90.12 206 PRO A CA 1
ATOM 1575 C C . PRO A 1 206 ? 13.566 -1.163 8.048 1.00 90.12 206 PRO A C 1
ATOM 1577 O O . PRO A 1 206 ? 14.488 -1.038 7.245 1.00 90.12 206 PRO A O 1
ATOM 1580 N N . LEU A 1 207 ? 13.267 -2.344 8.605 1.00 92.44 207 LEU A N 1
ATOM 1581 C CA . LEU A 1 207 ? 13.976 -3.574 8.238 1.00 92.44 207 LEU A CA 1
ATOM 1582 C C . LEU A 1 207 ? 13.715 -3.953 6.778 1.00 92.44 207 LEU A C 1
ATOM 1584 O O . LEU A 1 207 ? 14.646 -4.300 6.057 1.00 92.44 207 LEU A O 1
ATOM 1588 N N . PHE A 1 208 ? 12.466 -3.848 6.323 1.00 89.62 208 PHE A N 1
ATOM 1589 C CA . PHE A 1 208 ? 12.098 -4.119 4.939 1.00 89.62 208 PHE A CA 1
ATOM 1590 C C . PHE A 1 208 ? 12.890 -3.237 3.968 1.00 89.62 208 PHE A C 1
ATOM 1592 O O . PHE A 1 208 ? 13.482 -3.751 3.018 1.00 89.62 208 PHE A O 1
ATOM 1599 N N . VAL A 1 209 ? 12.956 -1.931 4.248 1.00 87.06 209 VAL A N 1
ATOM 1600 C CA . VAL A 1 209 ? 13.764 -0.964 3.495 1.00 87.06 209 VAL A CA 1
ATOM 1601 C C . VAL A 1 209 ? 15.238 -1.351 3.530 1.00 87.06 209 VAL A C 1
ATOM 1603 O O . VAL A 1 209 ? 15.863 -1.411 2.479 1.00 87.06 209 VAL A O 1
ATOM 1606 N N . LEU A 1 210 ? 15.794 -1.654 4.705 1.00 88.19 210 LEU A N 1
ATOM 1607 C CA . LEU A 1 210 ? 17.208 -2.001 4.855 1.00 88.19 210 LEU A CA 1
ATOM 1608 C C . LEU A 1 210 ? 17.619 -3.185 3.965 1.00 88.19 210 LEU A C 1
ATOM 1610 O O . LEU A 1 210 ? 18.682 -3.144 3.351 1.00 88.19 210 LEU A O 1
ATOM 1614 N N . PHE A 1 211 ? 16.774 -4.216 3.865 1.00 87.00 211 PHE A N 1
ATOM 1615 C CA . PHE A 1 211 ? 17.069 -5.408 3.066 1.00 87.00 211 PHE A CA 1
ATOM 1616 C C . PHE A 1 211 ? 16.705 -5.274 1.580 1.00 87.00 211 PHE A C 1
ATOM 1618 O O . PHE A 1 211 ? 17.355 -5.898 0.745 1.00 87.00 211 PHE A O 1
ATOM 1625 N N . ASN A 1 212 ? 15.697 -4.469 1.220 1.00 83.12 212 ASN A N 1
ATOM 1626 C CA . ASN A 1 212 ? 15.213 -4.385 -0.167 1.00 83.12 212 ASN A CA 1
ATOM 1627 C C . ASN A 1 212 ? 15.688 -3.145 -0.929 1.00 83.12 212 ASN A C 1
ATOM 1629 O O . ASN A 1 212 ? 15.850 -3.218 -2.147 1.00 83.12 212 ASN A O 1
ATOM 1633 N N . ALA A 1 213 ? 15.944 -2.029 -0.249 1.00 77.50 213 ALA A N 1
ATOM 1634 C CA . ALA A 1 213 ? 16.360 -0.777 -0.879 1.00 77.50 213 ALA A CA 1
ATOM 1635 C C . ALA A 1 213 ? 17.873 -0.683 -1.119 1.00 77.50 213 ALA A C 1
ATOM 1637 O O . ALA A 1 213 ? 18.322 0.316 -1.669 1.00 77.50 213 ALA A O 1
ATOM 1638 N N . GLY A 1 214 ? 18.663 -1.687 -0.718 1.00 74.06 214 GLY A N 1
ATOM 1639 C CA . GLY A 1 214 ? 20.097 -1.727 -0.999 1.00 74.06 214 GLY A CA 1
ATOM 1640 C C . GLY A 1 214 ? 20.362 -1.637 -2.503 1.00 74.06 214 GLY A C 1
ATOM 1641 O O . GLY A 1 214 ? 20.051 -2.574 -3.239 1.00 74.06 214 GLY A O 1
ATOM 1642 N N . VAL A 1 215 ? 20.913 -0.503 -2.942 1.00 77.88 215 VAL A N 1
ATOM 1643 C CA . VAL A 1 215 ? 21.393 -0.283 -4.309 1.00 77.88 215 VAL A CA 1
ATOM 1644 C C . VAL A 1 215 ? 22.863 0.114 -4.255 1.00 77.88 215 VAL A C 1
ATOM 1646 O O . VAL A 1 215 ? 23.273 0.902 -3.398 1.00 77.88 215 VAL A O 1
ATOM 1649 N N . SER A 1 216 ? 23.658 -0.439 -5.165 1.00 78.25 216 SER A N 1
ATOM 1650 C CA . SER A 1 216 ? 25.033 -0.024 -5.392 1.00 78.25 216 SER A CA 1
ATOM 1651 C C . SER A 1 216 ? 25.060 1.376 -6.034 1.00 78.25 216 SER A C 1
ATOM 1653 O O . SER A 1 216 ? 24.422 1.638 -7.049 1.00 78.25 216 SER A O 1
ATOM 1655 N N . PHE A 1 217 ? 25.795 2.311 -5.424 1.00 79.06 217 PHE A N 1
ATOM 1656 C CA . PHE A 1 217 ? 26.058 3.647 -5.987 1.00 79.06 217 PHE A CA 1
ATOM 1657 C C . PHE A 1 217 ? 27.450 3.701 -6.635 1.00 79.06 217 PHE A C 1
ATOM 1659 O O . PHE A 1 217 ? 28.202 4.659 -6.449 1.00 79.06 217 PHE A O 1
ATOM 1666 N N . SER A 1 218 ? 27.838 2.638 -7.346 1.00 86.50 218 SER A N 1
ATOM 1667 C CA . SER A 1 218 ? 29.068 2.643 -8.141 1.00 86.50 218 SER A CA 1
ATOM 1668 C C . SER A 1 218 ? 28.857 3.442 -9.432 1.00 86.50 218 SER A C 1
ATOM 1670 O O . SER A 1 218 ? 27.733 3.563 -9.921 1.00 86.50 218 SER A O 1
ATOM 1672 N N . GLY A 1 219 ? 29.939 3.997 -9.993 1.00 86.06 219 GLY A N 1
ATOM 1673 C CA . GLY A 1 219 ? 29.870 4.733 -11.263 1.00 86.06 219 GLY A CA 1
ATOM 1674 C C . GLY A 1 219 ? 29.274 3.888 -12.395 1.00 86.06 219 GLY A C 1
ATOM 1675 O O . GLY A 1 219 ? 28.411 4.367 -13.120 1.00 86.06 219 GLY A O 1
ATOM 1676 N N . GLU A 1 220 ? 29.653 2.609 -12.457 1.00 85.31 220 GLU A N 1
ATOM 1677 C CA . GLU A 1 220 ? 29.142 1.638 -13.433 1.00 85.31 220 GLU A CA 1
ATOM 1678 C C . GLU A 1 220 ? 27.640 1.356 -13.258 1.00 85.31 220 GLU A C 1
ATOM 1680 O O . GLU A 1 220 ? 26.901 1.324 -14.239 1.00 85.31 220 GLU A O 1
ATOM 1685 N N . ALA A 1 221 ? 27.154 1.201 -12.018 1.00 84.56 221 ALA A N 1
ATOM 1686 C CA . ALA A 1 221 ? 25.733 0.958 -11.754 1.00 84.56 221 ALA A CA 1
ATOM 1687 C C . ALA A 1 221 ? 24.862 2.166 -12.129 1.00 84.56 221 ALA A C 1
ATOM 1689 O O . ALA A 1 221 ? 23.768 2.008 -12.672 1.00 84.56 221 ALA A O 1
ATOM 1690 N N . LEU A 1 222 ? 25.357 3.381 -11.871 1.00 87.94 222 LEU A N 1
ATOM 1691 C CA . LEU A 1 222 ? 24.698 4.617 -12.290 1.00 87.94 222 LEU A CA 1
ATOM 1692 C C . LEU A 1 222 ? 24.623 4.713 -13.816 1.00 87.94 222 LEU A C 1
ATOM 1694 O O . LEU A 1 222 ? 23.546 4.983 -14.341 1.00 87.94 222 LEU A O 1
ATOM 1698 N N . GLU A 1 223 ? 25.724 4.459 -14.522 1.00 88.88 223 GLU A N 1
ATOM 1699 C CA . GLU A 1 223 ? 25.764 4.479 -15.990 1.00 88.88 223 GLU A CA 1
ATOM 1700 C C . GLU A 1 223 ? 24.763 3.480 -16.594 1.00 88.88 223 GLU A C 1
ATOM 1702 O O . GLU A 1 223 ? 23.889 3.870 -17.370 1.00 88.88 223 GLU A O 1
ATOM 1707 N N . LEU A 1 224 ? 24.781 2.227 -16.125 1.00 86.44 224 LEU A N 1
ATOM 1708 C CA . LEU A 1 224 ? 23.819 1.195 -16.526 1.00 86.44 224 LEU A CA 1
ATOM 1709 C C . LEU A 1 224 ? 22.365 1.601 -16.253 1.00 86.44 224 LEU A C 1
ATOM 1711 O O . LEU A 1 224 ? 21.471 1.325 -17.056 1.00 86.44 224 LEU A O 1
ATOM 1715 N N . ALA A 1 225 ? 22.104 2.257 -15.123 1.00 89.50 225 ALA A N 1
ATOM 1716 C CA . ALA A 1 225 ? 20.763 2.705 -14.787 1.00 89.50 225 ALA A CA 1
ATOM 1717 C C . ALA A 1 225 ? 20.284 3.839 -15.695 1.00 89.50 225 ALA A C 1
ATOM 1719 O O . ALA A 1 225 ? 19.125 3.815 -16.109 1.00 89.50 225 ALA A O 1
ATOM 1720 N N . PHE A 1 226 ? 21.138 4.808 -16.025 1.00 93.38 226 PHE A N 1
ATOM 1721 C CA . PHE A 1 226 ? 20.766 5.927 -16.894 1.00 93.38 226 PHE A CA 1
ATOM 1722 C C . PHE A 1 226 ? 20.558 5.515 -18.355 1.00 93.38 226 PHE A C 1
ATOM 1724 O O . PHE A 1 226 ? 19.720 6.123 -19.024 1.00 93.38 226 PHE A O 1
ATOM 1731 N N . ASP A 1 227 ? 21.225 4.459 -18.820 1.00 93.31 227 ASP A N 1
ATOM 1732 C CA . ASP A 1 227 ? 21.016 3.906 -20.164 1.00 93.31 227 ASP A CA 1
ATOM 1733 C C . ASP A 1 227 ? 19.846 2.908 -20.239 1.00 93.31 227 ASP A C 1
ATOM 1735 O O . ASP A 1 227 ? 19.362 2.570 -21.324 1.00 93.31 227 ASP A O 1
ATOM 1739 N N . SER A 1 228 ? 19.334 2.446 -19.094 1.00 95.25 228 SER A N 1
ATOM 1740 C CA . SER A 1 228 ? 18.258 1.458 -19.052 1.00 95.25 228 SER A CA 1
ATOM 1741 C C . SER A 1 228 ? 16.877 2.063 -19.322 1.00 95.25 228 SER A C 1
ATOM 1743 O O . SER A 1 228 ? 16.397 2.975 -18.640 1.00 95.25 228 SER A O 1
ATOM 1745 N N . SER A 1 229 ? 16.160 1.462 -20.274 1.00 96.31 229 SER A N 1
ATOM 1746 C CA . SER A 1 229 ? 14.752 1.768 -20.551 1.00 96.31 229 SER A CA 1
ATOM 1747 C C . SER A 1 229 ? 13.834 1.463 -19.361 1.00 96.31 229 SER A C 1
ATOM 1749 O O . SER A 1 229 ? 12.797 2.110 -19.210 1.00 96.31 229 SER A O 1
ATOM 1751 N N . VAL A 1 230 ? 14.212 0.513 -18.495 1.00 97.19 230 VAL A N 1
ATOM 1752 C CA . VAL A 1 230 ? 13.454 0.139 -17.292 1.00 97.19 230 VAL A CA 1
ATOM 1753 C C . VAL A 1 230 ? 13.456 1.284 -16.284 1.00 97.19 230 VAL A C 1
ATOM 1755 O O . VAL A 1 230 ? 12.391 1.645 -15.779 1.00 97.19 230 VAL A O 1
ATOM 1758 N N . THR A 1 231 ? 14.619 1.899 -16.049 1.00 97.06 231 THR A N 1
ATOM 1759 C CA . THR A 1 231 ? 14.774 3.064 -15.165 1.00 97.06 231 THR A CA 1
ATOM 1760 C C . THR A 1 231 ? 13.856 4.197 -15.603 1.00 97.06 231 THR A C 1
ATOM 1762 O O . THR A 1 231 ? 13.048 4.688 -14.813 1.00 97.06 231 THR A O 1
ATOM 1765 N N . TRP A 1 232 ? 13.923 4.577 -16.883 1.00 97.56 232 TRP A N 1
ATOM 1766 C CA . TRP A 1 232 ? 13.127 5.677 -17.423 1.00 97.56 232 TRP A CA 1
ATOM 1767 C C . TRP A 1 232 ? 11.643 5.346 -17.541 1.00 97.56 232 TRP A C 1
ATOM 1769 O O . TRP A 1 232 ? 10.807 6.216 -17.302 1.00 97.56 232 TRP A O 1
ATOM 1779 N N . GLY A 1 233 ? 11.298 4.093 -17.839 1.00 97.88 233 GLY A N 1
ATOM 1780 C CA . GLY A 1 233 ? 9.916 3.626 -17.838 1.00 97.88 233 GLY A CA 1
ATOM 1781 C C . GLY A 1 233 ? 9.280 3.732 -16.452 1.00 97.88 233 GLY A C 1
ATOM 1782 O O . GLY A 1 233 ? 8.160 4.229 -16.326 1.00 97.88 233 GLY A O 1
ATOM 1783 N N . ILE A 1 234 ? 9.994 3.307 -15.402 1.00 98.00 234 ILE A N 1
ATOM 1784 C CA . ILE A 1 234 ? 9.536 3.436 -14.009 1.00 98.00 234 ILE A CA 1
ATOM 1785 C C . ILE A 1 234 ? 9.444 4.909 -13.625 1.00 98.00 234 ILE A C 1
ATOM 1787 O O . ILE A 1 234 ? 8.422 5.337 -13.087 1.00 98.00 234 ILE A O 1
ATOM 1791 N N . PHE A 1 235 ? 10.479 5.689 -13.944 1.00 98.38 235 PHE A N 1
ATOM 1792 C CA . PHE A 1 235 ? 10.527 7.114 -13.649 1.00 98.38 235 PHE A CA 1
ATOM 1793 C C . PHE A 1 235 ? 9.346 7.859 -14.272 1.00 98.38 235 PHE A C 1
ATOM 1795 O O . PHE A 1 235 ? 8.601 8.538 -13.567 1.00 98.38 235 PHE A O 1
ATOM 1802 N N . ALA A 1 236 ? 9.107 7.685 -15.572 1.00 98.25 236 ALA A N 1
ATOM 1803 C CA . ALA A 1 236 ? 7.979 8.301 -16.258 1.00 98.25 236 ALA A CA 1
ATOM 1804 C C . ALA A 1 236 ? 6.634 7.770 -15.736 1.00 98.25 236 ALA A C 1
ATOM 1806 O O . ALA A 1 236 ? 5.698 8.547 -15.541 1.00 98.25 236 ALA A O 1
ATOM 1807 N N . GLY A 1 237 ? 6.522 6.469 -15.459 1.00 98.06 237 GLY A N 1
ATOM 1808 C CA . GLY A 1 237 ? 5.306 5.868 -14.911 1.00 98.06 237 GLY A CA 1
ATOM 1809 C C . GLY A 1 237 ? 4.902 6.466 -13.559 1.00 98.06 237 GLY A C 1
ATOM 1810 O O . GLY A 1 237 ? 3.741 6.832 -13.371 1.00 98.06 237 GLY A O 1
ATOM 1811 N N . LEU A 1 238 ? 5.859 6.628 -12.645 1.00 97.81 238 LEU A N 1
ATOM 1812 C CA . LEU A 1 238 ? 5.630 7.169 -11.304 1.00 97.81 238 LEU A CA 1
ATOM 1813 C C . LEU A 1 238 ? 5.529 8.702 -11.284 1.00 97.81 238 LEU A C 1
ATOM 1815 O O . LEU A 1 238 ? 4.598 9.243 -10.697 1.00 97.81 238 LEU A O 1
ATOM 1819 N N . VAL A 1 239 ? 6.441 9.422 -11.943 1.00 98.19 239 VAL A N 1
ATOM 1820 C CA . VAL A 1 239 ? 6.496 10.895 -11.872 1.00 98.19 239 VAL A CA 1
ATOM 1821 C C . VAL A 1 239 ? 5.463 11.555 -12.784 1.00 98.19 239 VAL A C 1
ATOM 1823 O O . VAL A 1 239 ? 4.937 12.610 -12.445 1.00 98.19 239 VAL A O 1
ATOM 1826 N N . ILE A 1 240 ? 5.147 10.955 -13.935 1.00 98.06 240 ILE A N 1
ATOM 1827 C CA . ILE A 1 240 ? 4.197 11.520 -14.909 1.00 98.06 240 ILE A CA 1
ATOM 1828 C C . ILE A 1 240 ? 2.890 10.730 -14.888 1.00 98.06 240 ILE A C 1
ATOM 1830 O O . ILE A 1 240 ? 1.807 11.308 -14.795 1.00 98.06 240 ILE A O 1
ATOM 1834 N N . GLY A 1 241 ? 2.976 9.402 -14.949 1.00 97.88 241 GLY A N 1
ATOM 1835 C CA . GLY A 1 241 ? 1.808 8.540 -15.094 1.00 97.88 241 GLY A CA 1
ATOM 1836 C C . GLY A 1 241 ? 0.855 8.569 -13.910 1.00 97.88 241 GLY A C 1
ATOM 1837 O O . GLY A 1 241 ? -0.359 8.606 -14.122 1.00 97.88 241 GLY A O 1
ATOM 1838 N N . LYS A 1 242 ? 1.367 8.579 -12.674 1.00 96.50 242 LYS A N 1
ATOM 1839 C CA . LYS A 1 242 ? 0.524 8.625 -11.468 1.00 96.50 242 LYS A CA 1
ATOM 1840 C C . LYS A 1 242 ? -0.260 9.939 -11.387 1.00 96.50 242 LYS A C 1
ATOM 1842 O O . LYS A 1 242 ? -1.492 9.851 -11.384 1.00 96.50 242 LYS A O 1
ATOM 1847 N N . PRO A 1 243 ? 0.371 11.132 -11.436 1.00 97.00 243 PRO A N 1
ATOM 1848 C CA . PRO A 1 243 ? -0.376 12.386 -11.444 1.00 97.00 243 PRO A CA 1
ATOM 1849 C C . PRO A 1 243 ? -1.359 12.488 -12.607 1.00 97.00 243 PRO A C 1
ATOM 1851 O O . PRO A 1 243 ? -2.523 12.823 -12.389 1.00 97.00 243 PRO A O 1
ATOM 1854 N N . LEU A 1 244 ? -0.926 12.152 -13.829 1.00 97.88 244 LEU A N 1
ATOM 1855 C CA . LEU A 1 244 ? -1.784 12.219 -15.012 1.00 97.88 244 LEU A CA 1
ATOM 1856 C C . LEU A 1 244 ? -3.004 11.307 -14.857 1.00 97.88 244 LEU A C 1
ATOM 1858 O O . LEU A 1 244 ? -4.129 11.734 -15.101 1.00 97.88 244 LEU A O 1
ATOM 1862 N N . GLY A 1 245 ? -2.789 10.065 -14.419 1.00 97.12 245 GLY A N 1
ATOM 1863 C CA . GLY A 1 245 ? -3.856 9.098 -14.203 1.00 97.12 245 GLY A CA 1
ATOM 1864 C C . GLY A 1 245 ? -4.848 9.567 -13.147 1.00 97.12 245 GLY A C 1
ATOM 1865 O O . GLY A 1 245 ? -6.049 9.564 -13.399 1.00 97.12 245 GLY A O 1
ATOM 1866 N N . ILE A 1 246 ? -4.366 10.016 -11.990 1.00 95.75 246 ILE A N 1
ATOM 1867 C CA . ILE A 1 246 ? -5.235 10.457 -10.892 1.00 95.75 246 ILE A CA 1
ATOM 1868 C C . ILE A 1 246 ? -6.065 11.668 -11.320 1.00 95.75 246 ILE A C 1
ATOM 1870 O O . ILE A 1 246 ? -7.287 11.642 -11.202 1.00 95.75 246 ILE A O 1
ATOM 1874 N N . VAL A 1 247 ? -5.437 12.692 -11.904 1.00 95.81 247 VAL A N 1
ATOM 1875 C CA . VAL A 1 247 ? -6.141 13.894 -12.376 1.00 95.81 247 VAL A CA 1
ATOM 1876 C C . VAL A 1 247 ? -7.175 13.546 -13.448 1.00 95.81 247 VAL A C 1
ATOM 1878 O O . VAL A 1 247 ? -8.315 14.011 -13.372 1.00 95.81 247 VAL A O 1
ATOM 1881 N N . LEU A 1 248 ? -6.807 12.703 -14.416 1.00 96.00 248 LEU A N 1
ATOM 1882 C CA . LEU A 1 248 ? -7.693 12.272 -15.495 1.00 96.00 248 LEU A CA 1
ATOM 1883 C C . LEU A 1 248 ? -8.914 11.518 -14.957 1.00 96.00 248 LEU A C 1
ATOM 1885 O O . LEU A 1 248 ? -10.045 11.875 -15.281 1.00 96.00 248 LEU A O 1
ATOM 1889 N N . PHE A 1 249 ? -8.710 10.502 -14.118 1.00 94.75 249 PHE A N 1
ATOM 1890 C CA . PHE A 1 249 ? -9.814 9.692 -13.598 1.00 94.75 249 PHE A CA 1
ATOM 1891 C C . PHE A 1 249 ? -10.668 10.448 -12.573 1.00 94.75 249 PHE A C 1
ATOM 1893 O O . PHE A 1 249 ? -11.884 10.261 -12.559 1.00 94.75 249 PHE A O 1
ATOM 1900 N N . CYS A 1 250 ? -10.095 11.375 -11.798 1.00 93.75 250 CYS A N 1
ATOM 1901 C CA . CYS A 1 250 ? -10.880 12.313 -10.994 1.00 93.75 250 CYS A CA 1
ATOM 1902 C C . CYS A 1 250 ? -11.760 13.209 -11.877 1.00 93.75 250 CYS A C 1
ATOM 1904 O O . CYS A 1 250 ? -12.941 13.391 -11.581 1.00 93.75 250 CYS A O 1
ATOM 1906 N N . ALA A 1 251 ? -11.223 13.746 -12.978 1.00 93.50 251 ALA A N 1
ATOM 1907 C CA . ALA A 1 251 ? -11.992 14.567 -13.910 1.00 93.50 251 ALA A CA 1
ATOM 1908 C C . ALA A 1 251 ? -13.131 13.774 -14.571 1.00 93.50 251 ALA A C 1
ATOM 1910 O O . ALA A 1 251 ? -14.263 14.256 -14.612 1.00 93.50 251 ALA A O 1
ATOM 1911 N N . ILE A 1 252 ? -12.860 12.542 -15.017 1.00 95.00 252 ILE A N 1
ATOM 1912 C CA . ILE A 1 252 ? -13.871 11.638 -15.586 1.00 95.00 252 ILE A CA 1
ATOM 1913 C C . ILE A 1 252 ? -14.946 11.300 -14.546 1.00 95.00 252 ILE A C 1
ATOM 1915 O O . ILE A 1 252 ? -16.133 11.357 -14.862 1.00 95.00 252 ILE A O 1
ATOM 1919 N N . GLY A 1 253 ? -14.565 10.983 -13.305 1.00 94.00 253 GLY A N 1
ATOM 1920 C CA . GLY A 1 253 ? -15.501 10.654 -12.226 1.00 94.00 253 GLY A CA 1
ATOM 1921 C C . GLY A 1 253 ? -1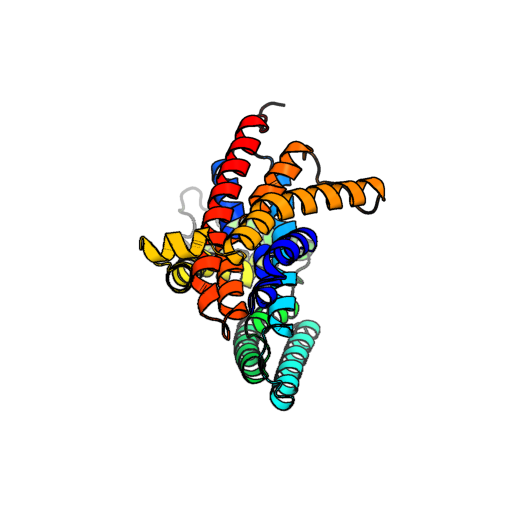6.442 11.809 -11.875 1.00 94.00 253 GLY A C 1
ATOM 1922 O O . GLY A 1 253 ? -17.646 11.600 -11.720 1.00 94.00 253 GLY A O 1
ATOM 1923 N N . MET A 1 254 ? -15.916 13.038 -11.835 1.00 91.81 254 MET A N 1
ATOM 1924 C CA . MET A 1 254 ? -16.726 14.244 -11.637 1.00 91.81 254 MET A CA 1
ATOM 1925 C C . MET A 1 254 ? -17.633 14.533 -12.840 1.00 91.81 254 MET A C 1
ATOM 1927 O O . MET A 1 254 ? -18.806 14.859 -12.664 1.00 91.81 254 MET A O 1
ATOM 1931 N N . TRP A 1 255 ? -17.113 14.399 -14.065 1.00 93.19 255 TRP A N 1
ATOM 1932 C CA . TRP A 1 255 ? -17.873 14.643 -15.295 1.00 93.19 255 TRP A CA 1
ATOM 1933 C C . TRP A 1 255 ? -19.035 13.658 -15.468 1.00 93.19 255 TRP A C 1
ATOM 1935 O O . TRP A 1 255 ? -20.155 14.062 -15.774 1.00 93.19 255 TRP A O 1
ATOM 1945 N N . SER A 1 256 ? -18.787 12.377 -15.198 1.00 95.69 256 SER A N 1
ATOM 1946 C CA . SER A 1 256 ? -19.786 11.302 -15.252 1.00 95.69 256 SER A CA 1
ATOM 1947 C C . SER A 1 256 ? -20.740 11.274 -14.052 1.00 95.69 256 SER A C 1
ATOM 1949 O O . SER A 1 256 ? -21.682 10.486 -14.049 1.00 95.69 256 SER A O 1
ATOM 1951 N N . ARG A 1 257 ? -20.526 12.133 -13.042 1.00 91.94 257 ARG A N 1
ATOM 1952 C CA . ARG A 1 257 ? -21.286 12.179 -11.777 1.00 91.94 257 ARG A CA 1
ATOM 1953 C C . ARG A 1 257 ? -21.259 10.866 -10.980 1.00 91.94 257 ARG A C 1
ATOM 1955 O O . ARG A 1 257 ? -22.159 10.617 -10.182 1.00 91.94 257 ARG A O 1
ATOM 1962 N N . ILE A 1 258 ? -20.226 10.045 -11.174 1.00 92.81 258 ILE A N 1
ATOM 1963 C CA . ILE A 1 258 ? -20.019 8.786 -10.437 1.00 92.81 258 ILE A CA 1
ATOM 1964 C C . ILE A 1 258 ? -19.378 9.054 -9.066 1.00 92.81 258 ILE A C 1
ATOM 1966 O O . ILE A 1 258 ? -19.530 8.259 -8.143 1.00 92.81 258 ILE A O 1
ATOM 1970 N N . GLY A 1 259 ? -18.692 10.189 -8.900 1.00 85.44 259 GLY A N 1
ATOM 1971 C CA . GLY A 1 259 ? -18.063 10.550 -7.635 1.00 85.44 259 GLY A CA 1
ATOM 1972 C C . GLY A 1 259 ? -17.868 12.049 -7.456 1.00 85.44 259 GLY A C 1
ATOM 1973 O O . GLY A 1 259 ? -17.888 12.827 -8.411 1.00 85.44 259 GLY A O 1
ATOM 1974 N N . VAL A 1 260 ? -17.660 12.441 -6.202 1.00 86.81 260 VAL A N 1
ATOM 1975 C CA . VAL A 1 260 ? -17.315 13.805 -5.793 1.00 86.81 260 VAL A CA 1
ATOM 1976 C C . VAL A 1 260 ? -15.995 13.779 -5.035 1.00 86.81 260 VAL A C 1
ATOM 1978 O O . VAL A 1 260 ? -15.707 12.827 -4.310 1.00 86.81 260 VAL A O 1
ATOM 1981 N N . LEU A 1 261 ? -15.182 14.820 -5.211 1.00 85.12 261 LEU A N 1
ATOM 1982 C CA . LEU A 1 261 ? -14.000 15.001 -4.375 1.00 85.12 261 LEU A CA 1
ATOM 1983 C C . LEU A 1 261 ? -14.430 15.313 -2.931 1.00 85.12 261 LEU A C 1
ATOM 1985 O O . LEU A 1 261 ? -15.471 15.949 -2.732 1.00 85.12 261 LEU A O 1
ATOM 1989 N N . PRO A 1 262 ? -13.636 14.902 -1.927 1.00 83.56 262 PRO A N 1
ATOM 1990 C CA . PRO A 1 262 ? -13.843 15.317 -0.547 1.00 83.56 262 PRO A CA 1
ATOM 1991 C C . PRO A 1 262 ? -13.949 16.839 -0.411 1.00 83.56 262 PRO A C 1
ATOM 1993 O O . PRO A 1 262 ? -13.337 17.598 -1.170 1.00 83.56 262 PRO A O 1
ATOM 1996 N N . ALA A 1 263 ? -14.721 17.284 0.582 1.00 80.69 263 ALA A N 1
ATOM 1997 C CA . ALA A 1 263 ? -14.934 18.702 0.826 1.00 80.69 263 ALA A CA 1
ATOM 1998 C C . ALA A 1 263 ? -13.596 19.438 1.009 1.00 80.69 263 ALA A C 1
ATOM 2000 O O . ALA A 1 263 ? -12.694 18.952 1.695 1.00 80.69 263 ALA A O 1
ATOM 2001 N N . HIS A 1 264 ? -13.505 20.631 0.417 1.00 80.25 264 HIS A N 1
ATOM 2002 C CA . HIS A 1 264 ? -12.361 21.543 0.523 1.00 80.25 264 HIS A CA 1
ATOM 2003 C C . HIS A 1 264 ? -11.061 21.096 -0.169 1.00 80.25 264 HIS A C 1
ATOM 2005 O O . HIS A 1 264 ? -10.019 21.677 0.113 1.00 80.25 264 HIS A O 1
ATOM 2011 N N . ILE A 1 265 ? -11.104 20.136 -1.103 1.00 86.25 265 ILE A N 1
ATOM 2012 C CA . ILE A 1 265 ? -9.947 19.825 -1.960 1.00 86.25 265 ILE A CA 1
ATOM 2013 C C . ILE A 1 265 ? -9.979 20.670 -3.241 1.00 86.25 265 ILE A C 1
ATOM 2015 O O . ILE A 1 265 ? -10.916 20.606 -4.039 1.00 86.25 265 ILE A O 1
ATOM 2019 N N . SER A 1 266 ? -8.920 21.444 -3.465 1.00 86.38 266 SER A N 1
ATOM 2020 C CA . SER A 1 266 ? -8.671 22.186 -4.703 1.00 86.38 266 SER A CA 1
ATOM 2021 C C . SER A 1 266 ? -8.104 21.288 -5.812 1.00 86.38 266 SER A C 1
ATOM 2023 O O . SER A 1 266 ? -7.457 20.273 -5.560 1.00 86.38 266 SER A O 1
ATOM 2025 N N . LYS A 1 267 ? -8.276 21.681 -7.082 1.00 87.38 267 LYS A N 1
ATOM 2026 C CA . LYS A 1 267 ? -7.726 20.931 -8.234 1.00 87.38 267 LYS A CA 1
ATOM 2027 C C . LYS A 1 267 ? -6.198 20.788 -8.172 1.00 87.38 267 LYS A C 1
ATOM 2029 O O . LYS A 1 267 ? -5.653 19.770 -8.577 1.00 87.38 267 LYS A O 1
ATOM 2034 N N . SER A 1 268 ? -5.519 21.804 -7.654 1.00 87.06 268 SER A N 1
ATOM 2035 C CA . SER A 1 268 ? -4.073 21.829 -7.421 1.00 87.06 268 SER A CA 1
ATOM 2036 C C . SER A 1 268 ? -3.631 20.853 -6.328 1.00 87.06 268 SER A C 1
ATOM 2038 O O . SER A 1 268 ? -2.595 20.212 -6.476 1.00 87.06 268 SER A O 1
ATOM 2040 N N . GLU A 1 269 ? -4.428 20.665 -5.274 1.00 88.56 269 GLU A N 1
ATOM 2041 C CA . GLU A 1 269 ? -4.164 19.629 -4.266 1.00 88.56 269 GLU A CA 1
ATOM 2042 C C . GLU A 1 269 ? -4.370 18.220 -4.832 1.00 88.56 269 GLU A C 1
ATOM 2044 O O . GLU A 1 269 ? -3.618 17.321 -4.475 1.00 88.56 269 GLU A O 1
ATOM 2049 N N . VAL A 1 270 ? -5.303 18.016 -5.772 1.00 92.12 270 VAL A N 1
ATOM 2050 C CA . VAL A 1 270 ? -5.426 16.728 -6.488 1.00 92.12 270 VAL A CA 1
ATOM 2051 C C . VAL A 1 270 ? -4.155 16.418 -7.282 1.00 92.12 270 VAL A C 1
ATOM 2053 O O . VAL A 1 270 ? -3.678 15.286 -7.254 1.00 92.12 270 VAL A O 1
ATOM 2056 N N . VAL A 1 271 ? -3.570 17.416 -7.954 1.00 94.00 271 VAL A N 1
ATOM 2057 C CA . VAL A 1 271 ? -2.282 17.258 -8.655 1.00 94.00 271 VAL A CA 1
ATOM 2058 C C . VAL A 1 271 ? -1.167 16.910 -7.667 1.00 94.00 271 VAL A C 1
ATOM 2060 O O . VAL A 1 271 ? -0.397 15.985 -7.917 1.00 94.00 271 VAL A O 1
ATOM 2063 N N . ALA A 1 272 ? -1.107 17.599 -6.525 1.00 92.75 272 ALA A N 1
ATOM 2064 C CA . ALA A 1 272 ? -0.127 17.317 -5.481 1.00 92.75 272 ALA A CA 1
ATOM 2065 C C . ALA A 1 272 ? -0.260 15.894 -4.913 1.00 92.75 272 ALA A C 1
ATOM 2067 O O . ALA A 1 272 ? 0.741 15.196 -4.775 1.00 92.75 272 ALA A O 1
ATOM 2068 N N . VAL A 1 273 ? -1.489 15.435 -4.652 1.00 93.50 273 VAL A N 1
ATOM 2069 C CA . VAL A 1 273 ? -1.768 14.041 -4.268 1.00 93.50 273 VAL A CA 1
ATOM 2070 C C . VAL A 1 273 ? -1.345 13.081 -5.368 1.00 93.50 273 VAL A C 1
ATOM 2072 O O . VAL A 1 273 ? -0.805 12.023 -5.071 1.00 93.50 273 VAL A O 1
ATOM 2075 N N . GLY A 1 274 ? -1.516 13.469 -6.630 1.00 95.69 274 GLY A N 1
ATOM 2076 C CA . GLY A 1 274 ? -0.996 12.745 -7.780 1.00 95.69 274 GLY A CA 1
ATOM 2077 C C . GLY A 1 274 ? 0.502 12.455 -7.688 1.00 95.69 274 GLY A C 1
ATOM 2078 O O . GLY A 1 274 ? 0.923 11.327 -7.932 1.00 95.69 274 GLY A O 1
ATOM 2079 N N . PHE A 1 275 ? 1.295 13.457 -7.301 1.00 96.56 275 PHE A N 1
ATOM 2080 C CA . PHE A 1 275 ? 2.737 13.306 -7.087 1.00 96.56 275 PHE A CA 1
ATOM 2081 C C . PHE A 1 275 ? 3.064 12.526 -5.812 1.00 96.56 275 PHE A C 1
ATOM 2083 O O . PHE A 1 275 ? 3.940 11.670 -5.848 1.00 96.56 275 PHE A O 1
ATOM 2090 N N . LEU A 1 276 ? 2.337 12.740 -4.709 1.00 95.94 276 LEU A N 1
ATOM 2091 C CA . LEU A 1 276 ? 2.501 11.922 -3.499 1.00 95.94 276 LEU A CA 1
ATOM 2092 C C . LEU A 1 276 ? 2.222 10.438 -3.776 1.00 95.94 276 LEU A C 1
ATOM 2094 O O . LEU A 1 276 ? 2.959 9.579 -3.311 1.00 95.94 276 LEU A O 1
ATOM 2098 N N . ALA A 1 277 ? 1.217 10.136 -4.598 1.00 96.06 277 ALA A N 1
ATOM 2099 C CA . ALA A 1 277 ? 0.914 8.781 -5.050 1.00 96.06 277 ALA A CA 1
ATOM 2100 C C . ALA A 1 277 ? 1.946 8.217 -6.050 1.00 96.06 2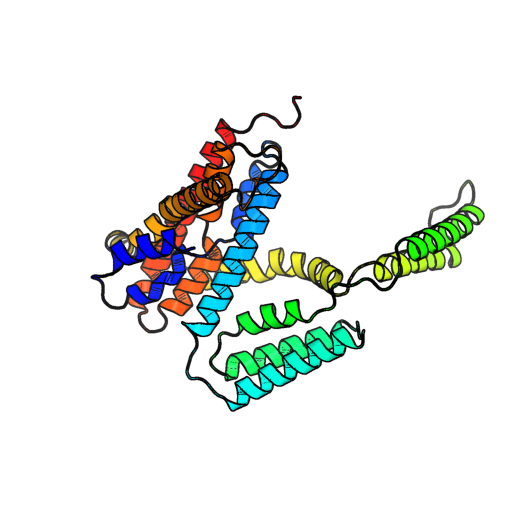77 ALA A C 1
ATOM 2102 O O . ALA A 1 277 ? 1.936 7.026 -6.349 1.00 96.06 277 ALA A O 1
ATOM 2103 N N . GLY A 1 278 ? 2.825 9.068 -6.587 1.00 96.38 278 GLY A N 1
ATOM 2104 C CA . GLY A 1 278 ? 3.990 8.683 -7.387 1.00 96.38 278 GLY A CA 1
ATOM 2105 C C . GLY A 1 278 ? 5.190 8.231 -6.554 1.00 96.38 278 GLY A C 1
ATOM 2106 O O . GLY A 1 278 ? 6.174 7.747 -7.108 1.00 96.38 278 GLY A O 1
ATOM 2107 N N . ILE A 1 279 ? 5.133 8.364 -5.230 1.00 96.44 279 ILE A N 1
ATOM 2108 C CA . ILE A 1 279 ? 6.163 7.849 -4.332 1.00 96.44 279 ILE A CA 1
ATOM 2109 C C . ILE A 1 279 ? 5.947 6.342 -4.210 1.00 96.44 279 ILE A C 1
ATOM 2111 O O . ILE A 1 279 ? 5.125 5.908 -3.418 1.00 96.44 279 ILE A O 1
ATOM 2115 N N . GLY A 1 280 ? 6.648 5.542 -5.012 1.00 92.88 280 GLY A N 1
ATOM 2116 C CA . GLY A 1 280 ? 6.509 4.080 -5.007 1.00 92.88 280 GLY A CA 1
ATOM 2117 C C . GLY A 1 280 ? 7.392 3.366 -3.977 1.00 92.88 280 GLY A C 1
ATOM 2118 O O . GLY A 1 280 ? 7.025 2.293 -3.507 1.00 92.88 280 GLY A O 1
ATOM 2119 N N . PHE A 1 281 ? 8.546 3.958 -3.642 1.00 92.88 281 PHE A N 1
ATOM 2120 C CA . PHE A 1 281 ? 9.582 3.486 -2.708 1.00 92.88 281 PHE A CA 1
ATOM 2121 C C . PHE A 1 281 ? 9.490 2.004 -2.290 1.00 92.88 281 PHE A C 1
ATOM 2123 O O . PHE A 1 281 ? 9.889 1.141 -3.077 1.00 92.88 281 PHE A O 1
ATOM 2130 N N . THR A 1 282 ? 8.998 1.674 -1.088 1.00 90.75 282 THR A N 1
ATOM 2131 C CA . THR A 1 282 ? 9.012 0.284 -0.589 1.00 90.75 282 THR A CA 1
ATOM 2132 C C . THR A 1 282 ? 8.175 -0.671 -1.429 1.00 90.75 282 THR A C 1
ATOM 2134 O O . THR A 1 282 ? 8.656 -1.742 -1.790 1.00 90.75 282 THR A O 1
ATOM 2137 N N . MET A 1 283 ?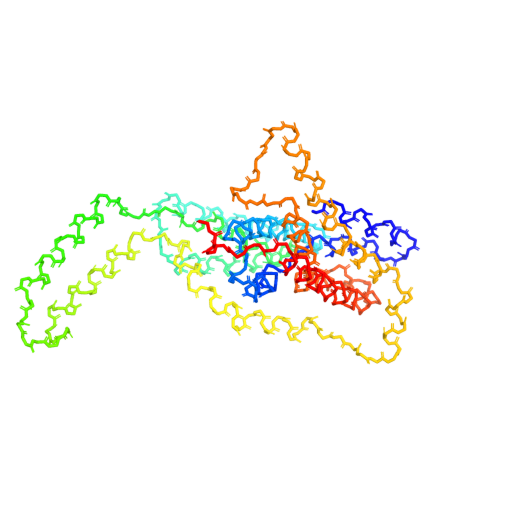 6.956 -0.290 -1.800 1.00 91.31 283 MET A N 1
ATOM 2138 C CA . MET A 1 283 ? 6.068 -1.167 -2.564 1.00 91.31 283 MET A CA 1
ATOM 2139 C C . MET A 1 283 ? 6.561 -1.377 -4.000 1.00 91.31 283 MET A C 1
ATOM 2141 O O . MET A 1 283 ? 6.525 -2.495 -4.506 1.00 91.31 283 MET A O 1
ATOM 2145 N N . SER A 1 284 ? 7.098 -0.350 -4.659 1.00 94.25 284 SER A N 1
ATOM 2146 C CA . SER A 1 284 ? 7.677 -0.515 -5.996 1.00 94.25 284 SER A CA 1
ATOM 2147 C C . SER A 1 284 ? 8.986 -1.308 -5.961 1.00 94.25 284 SER A C 1
ATOM 2149 O O . SER A 1 284 ? 9.174 -2.174 -6.807 1.00 94.25 284 SER A O 1
ATOM 2151 N N . THR A 1 285 ? 9.871 -1.083 -4.979 1.00 93.00 285 THR A N 1
ATOM 2152 C CA . THR A 1 285 ? 11.106 -1.888 -4.825 1.00 93.00 285 THR A CA 1
ATOM 2153 C C . THR A 1 285 ? 10.821 -3.349 -4.486 1.00 93.00 285 THR A C 1
ATOM 2155 O O . THR A 1 285 ? 11.529 -4.231 -4.968 1.00 93.00 285 THR A O 1
ATOM 2158 N N . PHE A 1 286 ? 9.760 -3.619 -3.724 1.00 91.44 286 PHE A N 1
ATOM 2159 C CA . PHE A 1 286 ? 9.258 -4.968 -3.491 1.00 91.44 286 PHE A CA 1
ATOM 2160 C C . PHE A 1 286 ? 8.836 -5.651 -4.794 1.00 91.44 286 PHE A C 1
ATOM 2162 O O . PHE A 1 286 ? 9.310 -6.740 -5.114 1.00 91.44 286 PHE A O 1
ATOM 2169 N N . ILE A 1 287 ? 7.980 -4.979 -5.570 1.00 93.19 287 ILE A N 1
ATOM 2170 C CA . ILE A 1 287 ? 7.487 -5.496 -6.848 1.00 93.19 287 ILE A CA 1
ATOM 2171 C C . ILE A 1 287 ? 8.643 -5.686 -7.831 1.00 93.19 287 ILE A C 1
ATOM 2173 O O . ILE A 1 287 ? 8.627 -6.660 -8.574 1.00 93.19 287 ILE A O 1
ATOM 2177 N N . THR A 1 288 ? 9.666 -4.827 -7.814 1.00 94.38 288 THR A N 1
ATOM 2178 C CA . THR A 1 288 ? 10.883 -4.994 -8.623 1.00 94.38 288 THR A CA 1
ATOM 2179 C C . THR A 1 288 ? 11.562 -6.336 -8.362 1.00 94.38 288 THR A C 1
ATOM 2181 O O . THR A 1 288 ? 11.862 -7.051 -9.316 1.00 94.38 288 THR A O 1
ATOM 2184 N N . SER A 1 289 ? 11.778 -6.697 -7.092 1.00 91.44 289 SER A N 1
ATOM 2185 C CA . SER A 1 289 ? 12.424 -7.966 -6.728 1.00 91.44 289 SER A CA 1
ATOM 2186 C C . SER A 1 289 ? 11.625 -9.180 -7.214 1.00 91.44 289 SER A C 1
ATOM 2188 O O . SER A 1 289 ? 12.221 -10.159 -7.646 1.00 91.44 289 SER A O 1
ATOM 2190 N N . LEU A 1 290 ? 10.290 -9.098 -7.196 1.00 90.81 290 LEU A N 1
ATOM 2191 C CA . LEU A 1 290 ? 9.408 -10.159 -7.699 1.00 90.81 290 LEU A CA 1
ATOM 2192 C C . LEU A 1 290 ? 9.338 -10.184 -9.231 1.00 90.81 290 LEU A C 1
ATOM 2194 O O . LEU A 1 290 ? 9.282 -11.240 -9.847 1.00 90.81 290 LEU A O 1
ATOM 2198 N N . SER A 1 291 ? 9.356 -9.012 -9.863 1.00 92.81 291 SER A N 1
ATOM 2199 C CA . SER A 1 291 ? 9.179 -8.886 -11.312 1.00 92.81 291 SER A CA 1
ATOM 2200 C C . SER A 1 291 ? 10.368 -9.387 -12.111 1.00 92.81 291 SER A C 1
ATOM 2202 O O . SER A 1 291 ? 10.214 -9.825 -13.251 1.00 92.81 291 SER A O 1
ATOM 2204 N N . PHE A 1 292 ? 11.553 -9.292 -11.524 1.00 94.44 292 PHE A N 1
ATOM 2205 C CA . PHE A 1 292 ? 12.813 -9.573 -12.193 1.00 94.44 292 PHE A CA 1
ATOM 2206 C C . PHE A 1 292 ? 13.576 -10.732 -11.554 1.00 94.44 292 PHE A C 1
ATOM 2208 O O . PHE A 1 292 ? 14.777 -10.855 -11.767 1.00 94.44 292 PHE A O 1
ATOM 2215 N N . GLU A 1 293 ? 12.881 -11.623 -10.840 1.00 90.44 293 GLU A N 1
ATOM 2216 C CA . GLU A 1 293 ? 13.466 -12.856 -10.292 1.00 90.44 293 GLU A CA 1
ATOM 2217 C C . GLU A 1 293 ? 14.209 -13.667 -11.371 1.00 90.44 293 GLU A C 1
ATOM 2219 O O . GLU A 1 293 ? 15.330 -14.121 -11.153 1.00 90.44 293 GLU A O 1
ATOM 2224 N N . TYR A 1 294 ? 13.627 -13.762 -12.571 1.00 89.62 294 TYR A N 1
ATOM 2225 C CA . TYR A 1 294 ? 14.219 -14.451 -13.725 1.00 89.62 294 TYR A CA 1
ATOM 2226 C C . TYR A 1 294 ? 15.069 -13.553 -14.645 1.00 89.62 294 TYR A C 1
ATOM 2228 O O . TYR A 1 294 ? 15.642 -14.057 -15.609 1.00 89.62 294 TYR A O 1
ATOM 2236 N N . TYR A 1 295 ? 15.146 -12.244 -14.373 1.00 93.56 295 TYR A N 1
ATOM 2237 C CA . TYR A 1 295 ? 15.875 -11.251 -15.182 1.00 93.56 295 TYR A CA 1
ATOM 2238 C C . TYR A 1 295 ? 16.660 -10.281 -14.282 1.00 93.56 295 TYR A C 1
ATOM 2240 O O . TYR A 1 295 ? 16.363 -9.078 -14.245 1.00 93.56 295 TYR A O 1
ATOM 2248 N N . PRO A 1 296 ? 17.627 -10.793 -13.499 1.00 92.38 296 PRO A N 1
ATOM 2249 C CA . PRO A 1 296 ? 18.292 -10.034 -12.446 1.00 92.38 296 PRO A CA 1
ATOM 2250 C C . PRO A 1 296 ? 19.024 -8.784 -12.952 1.00 92.38 296 PRO A C 1
ATOM 2252 O O . PRO A 1 296 ? 19.203 -7.838 -12.185 1.00 92.38 296 PRO A O 1
ATOM 2255 N N . GLU A 1 297 ? 19.386 -8.732 -14.237 1.00 92.31 297 GLU A N 1
ATOM 2256 C CA . GLU A 1 297 ? 20.002 -7.571 -14.885 1.00 92.31 297 GLU A CA 1
ATOM 2257 C C . GLU A 1 297 ? 19.148 -6.294 -14.800 1.00 92.31 297 GLU A C 1
ATOM 2259 O O . GLU A 1 297 ? 19.685 -5.188 -14.839 1.00 92.31 297 GLU A O 1
ATOM 2264 N N . HIS A 1 298 ? 17.827 -6.424 -14.633 1.00 94.56 298 HIS A N 1
ATOM 2265 C CA . HIS A 1 298 ? 16.916 -5.281 -14.525 1.00 94.56 298 HIS A CA 1
ATOM 2266 C C . HIS A 1 298 ? 16.667 -4.829 -13.082 1.00 94.56 298 HIS A C 1
ATOM 2268 O O . HIS A 1 298 ? 16.100 -3.753 -12.886 1.00 94.56 298 HIS A O 1
ATOM 2274 N N . ILE A 1 299 ? 17.090 -5.594 -12.064 1.00 93.75 299 ILE A N 1
ATOM 2275 C CA . ILE A 1 299 ? 16.786 -5.297 -10.651 1.00 93.75 299 ILE A CA 1
ATOM 2276 C C . ILE A 1 299 ? 17.433 -3.983 -10.203 1.00 93.75 299 ILE A C 1
ATOM 2278 O O . ILE A 1 299 ? 16.740 -3.116 -9.668 1.00 93.75 299 ILE A O 1
ATOM 2282 N N . GLU A 1 300 ? 18.744 -3.818 -10.399 1.00 92.88 300 GLU A N 1
ATOM 2283 C CA . GLU A 1 300 ? 19.455 -2.606 -9.966 1.00 92.88 300 GLU A CA 1
ATOM 2284 C C . GLU A 1 300 ? 18.974 -1.341 -10.707 1.00 92.88 300 GLU A C 1
ATOM 2286 O O . GLU A 1 300 ? 18.576 -0.391 -10.019 1.00 92.88 300 GLU A O 1
ATOM 2291 N N . PRO A 1 301 ? 18.889 -1.316 -12.058 1.00 94.69 301 PRO A N 1
ATOM 2292 C CA . PRO A 1 301 ? 18.323 -0.181 -12.790 1.00 94.69 301 PRO A CA 1
ATOM 2293 C C . PRO A 1 301 ? 16.902 0.168 -12.340 1.00 94.69 301 PRO A C 1
ATOM 2295 O O . PRO A 1 301 ? 16.573 1.335 -12.121 1.00 94.69 301 PRO A O 1
ATOM 2298 N N . ALA A 1 302 ? 16.055 -0.842 -12.121 1.00 95.69 302 ALA A N 1
ATOM 2299 C CA . ALA A 1 302 ? 14.693 -0.622 -11.661 1.00 95.69 302 ALA A CA 1
ATOM 2300 C C . ALA A 1 302 ? 14.637 -0.005 -10.261 1.00 95.69 302 ALA A C 1
ATOM 2302 O O . ALA A 1 302 ? 13.883 0.946 -10.048 1.00 95.69 302 ALA A O 1
ATOM 2303 N N . LYS A 1 303 ? 15.439 -0.497 -9.305 1.00 94.81 303 LYS A N 1
ATOM 2304 C CA . LYS A 1 303 ? 15.510 0.089 -7.958 1.00 94.81 303 LYS A CA 1
ATOM 2305 C C . LYS A 1 303 ? 15.989 1.540 -8.008 1.00 94.81 303 LYS A C 1
ATOM 2307 O O . LYS A 1 303 ? 15.373 2.388 -7.366 1.00 94.81 303 LYS A O 1
ATOM 2312 N N . LEU A 1 304 ? 17.009 1.852 -8.812 1.00 94.19 304 LEU A N 1
ATOM 2313 C CA . LEU A 1 304 ? 17.456 3.235 -9.026 1.00 94.19 304 LEU A CA 1
ATOM 2314 C C . LEU A 1 304 ? 16.355 4.104 -9.640 1.00 94.19 304 LEU A C 1
ATOM 2316 O O . LEU A 1 304 ? 16.107 5.203 -9.146 1.00 94.19 304 LEU A O 1
ATOM 2320 N N . GLY A 1 305 ? 15.634 3.597 -10.641 1.00 95.62 305 GLY A N 1
ATOM 2321 C CA . GLY A 1 305 ? 14.485 4.281 -11.235 1.00 95.62 305 GLY A CA 1
ATOM 2322 C C . GLY A 1 305 ? 13.392 4.593 -10.214 1.00 95.62 305 GLY A C 1
ATOM 2323 O O . GLY A 1 305 ? 12.903 5.720 -10.173 1.00 95.62 305 GLY A O 1
ATOM 2324 N N . VAL A 1 306 ? 13.052 3.640 -9.336 1.00 96.12 306 VAL A N 1
ATOM 2325 C CA . VAL A 1 306 ? 12.087 3.847 -8.240 1.00 96.12 306 VAL A CA 1
ATOM 2326 C C . VAL A 1 306 ? 12.576 4.912 -7.257 1.00 96.12 306 VAL A C 1
ATOM 2328 O O . VAL A 1 306 ? 11.785 5.767 -6.852 1.00 96.12 306 VAL A O 1
ATOM 2331 N N . LEU A 1 307 ? 13.854 4.882 -6.864 1.00 94.50 307 LEU A N 1
ATOM 2332 C CA . LEU A 1 307 ? 14.431 5.849 -5.925 1.00 94.50 307 LEU A CA 1
ATOM 2333 C C . LEU A 1 307 ? 14.438 7.265 -6.505 1.00 94.50 307 LEU A C 1
ATOM 2335 O O . LEU A 1 307 ? 13.957 8.194 -5.853 1.00 94.50 307 LEU A O 1
ATOM 2339 N N . LEU A 1 308 ? 14.924 7.420 -7.740 1.00 95.25 308 LEU A N 1
ATOM 2340 C CA . LEU A 1 308 ? 14.938 8.698 -8.450 1.00 95.25 308 LEU A CA 1
ATOM 2341 C C . LEU A 1 308 ? 13.518 9.241 -8.609 1.00 95.25 308 LEU A C 1
ATOM 2343 O O . LEU A 1 308 ? 13.258 10.389 -8.258 1.00 95.25 308 LEU A O 1
ATOM 2347 N N . ALA A 1 309 ? 12.583 8.398 -9.052 1.00 97.19 309 ALA A N 1
ATOM 2348 C CA . ALA A 1 309 ? 11.181 8.763 -9.197 1.00 97.19 309 ALA A CA 1
ATOM 2349 C C . ALA A 1 309 ? 10.561 9.228 -7.879 1.00 97.19 309 ALA A C 1
ATOM 2351 O O . ALA A 1 309 ? 9.954 10.294 -7.826 1.00 97.19 309 ALA A O 1
ATOM 2352 N N . SER A 1 310 ? 10.736 8.445 -6.812 1.00 96.19 310 SER A N 1
ATOM 2353 C CA . SER A 1 310 ? 10.146 8.726 -5.500 1.00 96.19 310 SER A CA 1
ATOM 2354 C C . SER A 1 310 ? 10.700 10.026 -4.918 1.00 96.19 310 SER A C 1
ATOM 2356 O O . SER A 1 310 ? 9.937 10.840 -4.401 1.00 96.19 310 SER A O 1
ATOM 2358 N N . PHE A 1 311 ? 12.007 10.264 -5.064 1.00 95.75 311 PHE A N 1
ATOM 2359 C CA . PHE A 1 311 ? 12.640 11.515 -4.654 1.00 95.75 311 PHE A CA 1
ATOM 2360 C C . PHE A 1 311 ? 12.108 12.711 -5.454 1.00 95.75 311 PHE A C 1
ATOM 2362 O O . PHE A 1 311 ? 11.685 13.709 -4.870 1.00 95.75 311 PHE A O 1
ATOM 2369 N N . THR A 1 312 ? 12.071 12.615 -6.787 1.00 97.38 312 THR A N 1
ATOM 2370 C CA . THR A 1 312 ? 11.559 13.693 -7.644 1.00 97.38 312 THR A CA 1
ATOM 2371 C C . THR A 1 312 ? 10.081 13.977 -7.375 1.00 97.38 312 THR A C 1
ATOM 2373 O O . THR A 1 312 ? 9.697 15.138 -7.232 1.00 97.38 312 THR A O 1
ATOM 2376 N N . ALA A 1 313 ? 9.253 12.940 -7.243 1.00 96.88 313 ALA A N 1
ATOM 2377 C CA . ALA A 1 313 ? 7.831 13.068 -6.949 1.00 96.88 313 ALA A CA 1
ATOM 2378 C C . ALA A 1 313 ? 7.590 13.723 -5.580 1.00 96.88 313 ALA A C 1
ATOM 2380 O O . ALA A 1 313 ? 6.777 14.643 -5.483 1.00 96.88 313 ALA A O 1
ATOM 2381 N N . ALA A 1 314 ? 8.348 13.334 -4.548 1.00 95.25 314 ALA A N 1
ATOM 2382 C CA . ALA A 1 314 ? 8.287 13.965 -3.230 1.00 95.25 314 ALA A CA 1
ATOM 2383 C C . ALA A 1 314 ? 8.668 15.454 -3.284 1.00 95.25 314 ALA A C 1
ATOM 2385 O O . ALA A 1 314 ? 7.953 16.292 -2.735 1.00 95.25 314 ALA A O 1
ATOM 2386 N N . MET A 1 315 ? 9.745 15.809 -3.993 1.00 95.25 315 MET A N 1
ATOM 2387 C CA . MET A 1 315 ? 10.173 17.206 -4.146 1.00 95.25 315 MET A CA 1
ATOM 2388 C C . MET A 1 315 ? 9.135 18.058 -4.886 1.00 95.25 315 MET A C 1
ATOM 2390 O O . MET A 1 315 ? 8.827 19.170 -4.453 1.00 95.25 315 MET A O 1
ATOM 2394 N N . ILE A 1 316 ? 8.553 17.536 -5.971 1.00 94.81 316 ILE A N 1
ATOM 2395 C CA . ILE A 1 316 ? 7.497 18.236 -6.715 1.00 94.81 316 ILE A CA 1
ATOM 2396 C C . ILE A 1 316 ? 6.239 18.381 -5.854 1.00 94.81 316 ILE A C 1
ATOM 2398 O O . ILE A 1 316 ? 5.656 19.464 -5.821 1.00 94.81 316 ILE A O 1
ATOM 2402 N N . ALA A 1 317 ? 5.840 17.333 -5.128 1.00 92.31 317 ALA A N 1
ATOM 2403 C CA . ALA A 1 317 ? 4.694 17.377 -4.225 1.00 92.31 317 ALA A CA 1
ATOM 2404 C C . ALA A 1 317 ? 4.871 18.441 -3.133 1.00 92.31 317 ALA A C 1
ATOM 2406 O O . ALA A 1 317 ? 3.971 19.254 -2.922 1.00 92.31 317 ALA A O 1
ATOM 2407 N N . LEU A 1 318 ? 6.042 18.492 -2.487 1.00 90.75 318 LEU A N 1
ATOM 2408 C CA . LEU A 1 318 ? 6.371 19.521 -1.497 1.00 90.75 318 LEU A CA 1
ATOM 2409 C C . LEU A 1 318 ? 6.336 20.930 -2.109 1.00 90.75 318 LEU A C 1
ATOM 2411 O O . LEU A 1 318 ? 5.772 21.850 -1.513 1.00 90.75 318 LEU A O 1
ATOM 2415 N N . GLY A 1 319 ? 6.877 21.101 -3.319 1.00 89.06 319 GLY A N 1
ATOM 2416 C CA . GLY A 1 319 ? 6.815 22.364 -4.057 1.00 89.06 319 GLY A CA 1
ATOM 2417 C C . GLY A 1 319 ? 5.374 22.802 -4.338 1.00 89.06 319 GLY A C 1
ATOM 2418 O O . GLY A 1 319 ? 4.978 23.912 -3.993 1.00 89.06 319 GLY A O 1
ATOM 2419 N N . PHE A 1 320 ? 4.548 21.909 -4.880 1.00 86.56 320 PHE A N 1
ATOM 2420 C CA . PHE A 1 320 ? 3.140 22.191 -5.168 1.00 86.56 320 PHE A CA 1
ATOM 2421 C C . PHE A 1 320 ? 2.334 22.510 -3.906 1.00 86.56 320 PHE A C 1
ATOM 2423 O O . PHE A 1 320 ? 1.589 23.492 -3.882 1.00 86.56 320 PHE A O 1
ATOM 2430 N N . LEU A 1 321 ? 2.485 21.711 -2.847 1.00 85.94 321 LEU A N 1
ATOM 2431 C CA . LEU A 1 321 ? 1.759 21.906 -1.592 1.00 85.94 321 LEU A CA 1
ATOM 2432 C C . LEU A 1 321 ? 2.186 23.185 -0.878 1.00 85.94 321 LEU A C 1
ATOM 2434 O O . LEU A 1 321 ? 1.329 23.884 -0.346 1.00 85.94 321 LEU A O 1
ATOM 2438 N N . SER A 1 322 ? 3.473 23.533 -0.895 1.00 84.12 322 SER A N 1
ATOM 2439 C CA . SER A 1 322 ? 3.956 24.769 -0.265 1.00 84.12 322 SER A CA 1
ATOM 2440 C C . SER A 1 322 ? 3.440 26.035 -0.956 1.00 84.12 322 SER A C 1
ATOM 2442 O O . SER A 1 322 ? 3.158 27.019 -0.275 1.00 84.12 322 SER A O 1
ATOM 2444 N N . LEU A 1 323 ? 3.258 25.998 -2.281 1.00 82.19 323 LEU A N 1
ATOM 2445 C CA . LEU A 1 323 ? 2.725 27.115 -3.069 1.00 82.19 323 LEU A CA 1
ATOM 2446 C C . LEU A 1 323 ? 1.194 27.218 -3.020 1.00 82.19 323 LEU A C 1
ATOM 2448 O O . LEU A 1 323 ? 0.643 28.312 -3.127 1.00 82.19 323 LEU A O 1
ATOM 2452 N N . THR A 1 324 ? 0.502 26.085 -2.890 1.00 73.88 324 THR A N 1
ATOM 2453 C CA . THR A 1 324 ? -0.964 26.024 -3.006 1.00 73.88 324 THR A CA 1
ATOM 2454 C C . THR A 1 324 ? -1.665 26.071 -1.651 1.00 73.88 324 THR A C 1
ATOM 2456 O O . THR A 1 324 ? -2.791 26.562 -1.553 1.00 73.88 324 THR A O 1
ATOM 2459 N N . SER A 1 325 ? -1.017 25.569 -0.599 1.00 65.25 325 SER A N 1
ATOM 2460 C CA . SER A 1 325 ? -1.582 25.558 0.742 1.00 65.25 325 SER A CA 1
ATOM 2461 C C . SER A 1 325 ? -1.897 26.981 1.211 1.00 65.25 325 SER A C 1
ATOM 2463 O O . SER A 1 325 ? -1.012 27.806 1.458 1.00 65.25 325 SER A O 1
ATOM 2465 N N . ARG A 1 326 ? -3.190 27.247 1.386 1.00 58.78 326 ARG A N 1
ATOM 2466 C CA . ARG A 1 326 ? -3.672 28.360 2.198 1.00 58.78 326 ARG A CA 1
ATOM 2467 C C . ARG A 1 326 ? -3.761 27.865 3.632 1.00 58.78 326 ARG A C 1
ATOM 2469 O O . ARG A 1 326 ? -4.279 26.781 3.870 1.00 58.78 326 ARG A O 1
ATOM 2476 N N . ASN A 1 327 ? -3.237 28.654 4.565 1.00 54.75 327 ASN A N 1
ATOM 2477 C CA . ASN A 1 327 ? -3.224 28.337 5.989 1.00 54.75 327 ASN A CA 1
ATOM 2478 C C . ASN A 1 327 ? -4.643 27.919 6.445 1.00 54.75 327 ASN A C 1
ATOM 2480 O O . ASN A 1 327 ? -5.535 28.769 6.413 1.00 54.75 327 ASN A O 1
ATOM 2484 N N . PRO A 1 328 ? -4.885 26.651 6.838 1.00 55.50 328 PRO A N 1
ATOM 2485 C CA . PRO A 1 328 ? -6.232 26.163 7.153 1.00 55.50 328 PRO A CA 1
ATOM 2486 C C . PRO A 1 328 ? -6.846 26.851 8.384 1.00 55.50 328 PRO A C 1
ATOM 2488 O O . PRO A 1 328 ? -8.051 26.771 8.583 1.00 55.50 328 PRO A O 1
ATOM 2491 N N . ASN A 1 329 ? -6.034 27.572 9.166 1.00 48.00 329 ASN A N 1
ATOM 2492 C CA . ASN A 1 329 ? -6.452 28.340 10.342 1.00 48.00 329 ASN A CA 1
ATOM 2493 C C . ASN A 1 329 ? -6.840 29.801 10.036 1.00 48.00 329 ASN A C 1
ATOM 2495 O O . ASN A 1 329 ? -7.001 30.593 10.963 1.00 48.00 329 ASN A O 1
ATOM 2499 N N . VAL A 1 330 ? -6.946 30.189 8.762 1.00 44.03 330 VAL A N 1
ATOM 2500 C CA . VAL A 1 330 ? -7.425 31.518 8.352 1.00 44.03 330 VAL A CA 1
ATOM 2501 C C . VAL A 1 330 ? -8.657 31.339 7.468 1.00 44.03 330 VAL A C 1
ATOM 2503 O O . VAL A 1 330 ? -8.545 31.348 6.244 1.00 44.03 330 VAL A O 1
ATOM 2506 N N . ASN A 1 331 ? -9.801 31.093 8.110 1.00 34.78 331 ASN A N 1
ATOM 2507 C CA . ASN A 1 331 ? -11.157 31.499 7.709 1.00 34.78 331 ASN A CA 1
ATOM 2508 C C . ASN A 1 331 ? -12.151 31.111 8.805 1.00 34.78 331 ASN A C 1
ATOM 2510 O O . ASN A 1 331 ? -12.227 29.904 9.120 1.00 34.78 331 ASN A O 1
#

pLDDT: mean 89.67, std 8.55, range [34.78, 98.38]